Protein AF-A0A819JPI8-F1 (afdb_monomer)

Solvent-accessible surface area (backbone atoms only — not comparable to full-atom values): 10839 Å² total; per-residue (Å²): 127,82,77,84,75,78,86,37,68,52,67,47,61,55,82,55,88,66,79,51,73,68,57,52,52,54,46,40,55,49,30,43,75,72,72,31,38,32,36,34,50,41,38,58,63,41,45,54,35,29,88,39,36,67,51,74,75,50,75,68,55,43,52,53,51,23,51,49,42,54,48,29,51,75,50,61,25,48,48,24,49,38,38,30,50,53,82,79,65,53,78,74,34,68,67,50,53,49,30,50,50,54,42,50,52,55,42,42,75,40,65,50,70,31,37,31,46,36,34,60,95,50,76,84,77,70,55,71,70,32,57,77,75,29,97,40,66,40,52,38,52,28,53,52,50,42,54,48,38,56,72,60,68,61,44,91,42,36,36,36,35,45,65,57,34,32,67,88,58,21,54,88,33,67,94,61,11,62,54,57,52,43,39,72,74,56,41,53,90,74,51,45,74,55,77,100

Foldseek 3Di:
DPPPPDQFADELADEDDGDDLVVLLVRLVVCLVVVGAEYEDHNPPPCCQAVVVLDADDPVRLVSLLVSCVSSVVSNHQYEYEHEDQADDQLPDPSSLVSNLVNVVSVVVSVHQAYEYEPAPYDQDHDPNSVVVAVGSLRSLLVSQQVVCVSSVNGQEYEYEDNQQEQVSQPPGPVPRPSVVSNVVRHDPSYHYHHD

Nearest PDB structures (foldseek):
  5m7t-assembly1_B  TM=1.000E+00  e=6.186E-28  Homo sapiens
  7ou6-assembly1_AAA  TM=9.993E-01  e=5.819E-28  Homo sapiens
  8p0l-assembly1_B  TM=9.995E-01  e=5.819E-28  Homo sapiens
  5m7u-assembly1_B  TM=9.999E-01  e=6.992E-28  Homo sapiens
  5m7t-assembly1_A  TM=9.999E-01  e=1.979E-27  Homo sapiens

Structure (mmCIF, N/CA/C/O backbone):
data_AF-A0A819JPI8-F1
#
_entry.id   AF-A0A819JPI8-F1
#
loop_
_atom_site.group_PDB
_atom_site.id
_atom_site.type_symbol
_atom_site.label_atom_id
_atom_site.label_alt_id
_atom_site.label_comp_id
_atom_site.label_asym_id
_atom_site.label_entity_id
_atom_site.label_seq_id
_atom_site.pdbx_PDB_ins_code
_atom_site.Cartn_x
_atom_site.Cartn_y
_atom_site.Cartn_z
_atom_site.occupancy
_atom_site.B_iso_or_equiv
_atom_site.auth_seq_id
_atom_site.auth_comp_id
_atom_site.auth_asym_id
_atom_site.auth_atom_id
_atom_site.pdbx_PDB_model_num
ATOM 1 N N . MET A 1 1 ? -14.310 -23.203 2.435 1.00 36.75 1 MET A N 1
ATOM 2 C CA . MET A 1 1 ? -14.753 -22.152 1.495 1.00 36.75 1 MET A CA 1
ATOM 3 C C . MET A 1 1 ? -14.389 -20.824 2.137 1.00 36.75 1 MET A C 1
ATOM 5 O O . MET A 1 1 ? -14.935 -20.547 3.197 1.00 36.75 1 MET A O 1
ATOM 9 N N . LYS A 1 2 ? -13.415 -20.068 1.603 1.00 43.09 2 LYS A N 1
ATOM 10 C CA . LYS A 1 2 ? -13.200 -18.677 2.044 1.00 43.09 2 LYS A CA 1
ATOM 11 C C . LYS A 1 2 ? -14.521 -17.953 1.747 1.00 43.09 2 LYS A C 1
ATOM 13 O O . LYS A 1 2 ? -14.972 -17.989 0.603 1.00 43.09 2 LYS A O 1
ATOM 18 N N . HIS A 1 3 ? -15.206 -17.427 2.762 1.00 43.47 3 HIS A N 1
ATOM 19 C CA . HIS A 1 3 ? -16.362 -16.563 2.521 1.00 43.47 3 HIS A CA 1
ATOM 20 C C . HIS A 1 3 ? -15.860 -15.406 1.653 1.00 43.47 3 HIS A C 1
ATOM 22 O O . HIS A 1 3 ? -14.931 -14.706 2.045 1.00 43.47 3 HIS A O 1
ATOM 28 N N . ASN A 1 4 ? -16.400 -15.296 0.440 1.00 54.97 4 ASN A N 1
ATOM 29 C CA . ASN A 1 4 ? -15.980 -14.321 -0.558 1.00 54.97 4 ASN A CA 1
ATOM 30 C C . ASN A 1 4 ? -16.526 -12.948 -0.144 1.00 54.97 4 ASN A C 1
ATOM 32 O O . ASN A 1 4 ? -17.607 -12.536 -0.561 1.00 54.97 4 ASN A O 1
ATOM 36 N N . ASP A 1 5 ? -15.843 -12.317 0.804 1.00 85.88 5 ASP A N 1
ATOM 37 C CA . ASP A 1 5 ? -16.349 -11.172 1.548 1.00 85.88 5 ASP A CA 1
ATOM 38 C C . ASP A 1 5 ? -15.974 -9.880 0.808 1.00 85.88 5 ASP A C 1
ATOM 40 O O . ASP A 1 5 ? -14.980 -9.227 1.130 1.00 85.88 5 ASP A O 1
ATOM 44 N N . PHE A 1 6 ? -16.753 -9.575 -0.240 1.00 95.00 6 PHE A N 1
ATOM 45 C CA . PHE A 1 6 ? -16.549 -8.456 -1.168 1.00 95.00 6 PHE A CA 1
ATOM 46 C C . PHE A 1 6 ? -16.222 -7.150 -0.430 1.00 95.00 6 PHE A C 1
ATOM 48 O O . PHE A 1 6 ? -16.988 -6.698 0.427 1.00 95.00 6 PHE A O 1
ATOM 55 N N . LEU A 1 7 ? -15.086 -6.537 -0.771 1.00 97.50 7 LEU A N 1
ATOM 56 C CA . LEU A 1 7 ? -14.640 -5.282 -0.173 1.00 97.50 7 LEU A CA 1
ATOM 57 C C . LEU A 1 7 ? -15.443 -4.120 -0.766 1.00 97.50 7 LEU A C 1
ATOM 59 O O . LEU A 1 7 ? -15.261 -3.745 -1.922 1.00 97.50 7 LEU A O 1
ATOM 63 N N . CYS A 1 8 ? -16.339 -3.540 0.031 1.00 97.94 8 CYS A N 1
ATOM 64 C CA . CYS A 1 8 ? -17.162 -2.402 -0.367 1.00 97.94 8 CYS A CA 1
ATOM 65 C C . CYS A 1 8 ? -17.039 -1.292 0.673 1.00 97.94 8 CYS A C 1
ATOM 67 O O . CYS A 1 8 ? -17.296 -1.507 1.860 1.00 97.94 8 CYS A O 1
ATOM 69 N N . GLY A 1 9 ? -16.619 -0.102 0.251 1.00 98.19 9 GLY A N 1
ATOM 70 C CA . GLY A 1 9 ? -16.271 0.940 1.202 1.00 98.19 9 GLY A CA 1
ATOM 71 C C . GLY A 1 9 ? -15.639 2.174 0.588 1.00 98.19 9 GLY A C 1
ATOM 72 O O . GLY A 1 9 ? -15.897 2.514 -0.564 1.00 98.19 9 GLY A O 1
ATOM 73 N N . VAL A 1 10 ? -14.826 2.858 1.391 1.00 98.69 10 VAL A N 1
ATOM 74 C CA . VAL A 1 10 ? -14.247 4.162 1.049 1.00 98.69 10 VAL A CA 1
ATOM 75 C C . VAL A 1 10 ? -12.728 4.120 1.154 1.00 98.69 10 VAL A C 1
ATOM 77 O O . VAL A 1 10 ? -12.180 3.608 2.127 1.00 98.69 10 VAL A O 1
ATOM 80 N N . ILE A 1 11 ? -12.052 4.705 0.168 1.00 98.69 11 ILE A N 1
ATOM 81 C CA . ILE A 1 11 ? -10.615 4.980 0.194 1.00 98.69 11 ILE A CA 1
ATOM 82 C C . ILE A 1 11 ? -10.383 6.476 0.442 1.00 98.69 11 ILE A C 1
ATOM 84 O O . ILE A 1 11 ? -10.855 7.318 -0.322 1.00 98.69 11 ILE A O 1
ATOM 88 N N . GLU A 1 12 ? -9.643 6.826 1.497 1.00 98.69 12 GLU A N 1
ATOM 89 C CA . GLU A 1 12 ? -9.117 8.187 1.693 1.00 98.69 12 GLU A CA 1
ATOM 90 C C . GLU A 1 12 ? -7.859 8.344 0.827 1.00 98.69 12 GLU A C 1
ATOM 92 O O . GLU A 1 12 ? -6.758 8.310 1.349 1.00 98.69 12 GLU A O 1
ATOM 97 N N . GLY A 1 13 ? -8.006 8.403 -0.502 1.00 97.44 13 GLY A N 1
ATOM 98 C CA . GLY A 1 13 ? -6.885 8.287 -1.457 1.00 97.44 13 GLY A CA 1
ATOM 99 C C . GLY A 1 13 ? -6.501 9.563 -2.211 1.00 97.44 13 GLY A C 1
ATOM 100 O O . GLY A 1 13 ? -5.733 9.486 -3.174 1.00 97.44 13 GLY A O 1
ATOM 101 N N . TYR A 1 14 ? -7.073 10.709 -1.834 1.00 96.00 14 TYR A N 1
ATOM 102 C CA . TYR A 1 14 ? -6.947 11.982 -2.549 1.00 96.00 14 TYR A CA 1
ATOM 103 C C . TYR A 1 14 ? -5.735 12.817 -2.093 1.00 96.00 14 TYR A C 1
ATOM 105 O O . TYR A 1 14 ? -5.173 12.596 -1.020 1.00 96.00 14 TYR A O 1
ATOM 113 N N . TYR A 1 15 ? -5.363 13.801 -2.919 1.00 95.50 15 TYR A N 1
ATOM 114 C CA . TYR A 1 15 ? -4.399 14.858 -2.591 1.00 95.50 15 TYR A CA 1
ATOM 115 C C . TYR A 1 15 ? -5.062 16.005 -1.826 1.00 95.50 15 TYR A C 1
ATOM 117 O O . TYR A 1 15 ? -6.206 16.370 -2.114 1.00 95.50 15 TYR A O 1
ATOM 125 N N . GLY A 1 16 ? -4.331 16.607 -0.890 1.00 95.62 16 GLY A N 1
ATOM 126 C CA . GLY A 1 16 ? -4.822 17.672 -0.021 1.00 95.62 16 GLY A CA 1
ATOM 127 C C . GLY A 1 16 ? -5.039 17.220 1.422 1.00 95.62 16 GLY A C 1
ATOM 128 O O . GLY A 1 16 ? -4.722 16.098 1.814 1.00 95.62 16 GLY A O 1
ATOM 129 N N . ARG A 1 17 ? -5.610 18.123 2.232 1.00 96.62 17 ARG A N 1
ATOM 130 C CA . ARG A 1 17 ? -5.735 17.944 3.685 1.00 96.62 17 ARG A CA 1
ATOM 131 C C . ARG A 1 17 ? -6.437 16.613 4.036 1.00 96.62 17 ARG A C 1
ATOM 133 O O . ARG A 1 17 ? -7.626 16.477 3.728 1.00 96.62 17 ARG A O 1
ATOM 140 N N . PRO A 1 18 ? -5.757 15.691 4.746 1.00 97.31 18 PRO A N 1
ATOM 141 C CA . PRO A 1 18 ? -6.365 14.451 5.217 1.00 97.31 18 PRO A CA 1
ATOM 142 C C . PRO A 1 18 ? -7.558 14.713 6.139 1.00 97.31 18 PRO A C 1
ATOM 144 O O . PRO A 1 18 ? -7.648 15.760 6.798 1.00 97.31 18 PRO A O 1
ATOM 147 N N . TRP A 1 19 ? -8.475 13.754 6.214 1.00 98.31 19 TRP A N 1
ATOM 148 C CA . TRP A 1 19 ? -9.557 13.795 7.187 1.00 98.31 19 TRP A CA 1
ATOM 149 C C . TRP A 1 19 ? -9.002 13.788 8.611 1.00 98.31 19 TRP A C 1
ATOM 151 O O . TRP A 1 19 ? -8.051 13.087 8.948 1.00 98.31 19 TRP A O 1
ATOM 161 N N . SER A 1 20 ? -9.638 14.565 9.481 1.00 97.81 20 SER A N 1
ATOM 162 C CA . SER A 1 20 ? -9.382 14.489 10.918 1.00 97.81 20 SER A CA 1
ATOM 163 C C . SER A 1 20 ? -9.871 13.159 11.495 1.00 97.81 20 SER A C 1
ATOM 165 O O . SER A 1 20 ? -10.787 12.528 10.961 1.00 97.81 20 SER A O 1
ATOM 167 N N . PHE A 1 21 ? -9.330 12.783 12.654 1.00 97.50 21 PHE A N 1
ATOM 168 C CA . PHE A 1 21 ? -9.772 11.617 13.420 1.00 97.50 21 PHE A CA 1
ATOM 169 C C . PHE A 1 21 ? -11.303 11.533 13.576 1.00 97.50 21 PHE A C 1
ATOM 171 O O . PHE A 1 21 ? -11.910 10.499 13.300 1.00 97.50 21 PHE A O 1
ATOM 178 N N . ASN A 1 22 ? -11.952 12.644 13.948 1.00 98.19 22 ASN A N 1
ATOM 179 C CA . ASN A 1 22 ? -13.405 12.681 14.137 1.00 98.19 22 ASN A CA 1
ATOM 180 C C . ASN A 1 22 ? -14.178 12.483 12.827 1.00 98.19 22 ASN A C 1
ATOM 182 O O . ASN A 1 22 ? -15.195 11.797 12.827 1.00 98.19 22 ASN A O 1
ATOM 186 N N . GLN A 1 23 ? -13.689 13.026 11.706 1.00 98.62 23 GLN A N 1
ATOM 187 C CA . GLN A 1 23 ? -14.312 12.804 10.396 1.00 98.62 23 GLN A CA 1
ATOM 188 C C . GLN A 1 23 ? -14.230 11.332 9.981 1.00 98.62 23 GLN A C 1
ATOM 190 O O . GLN A 1 23 ? -15.222 10.785 9.506 1.00 98.62 23 GLN A O 1
ATOM 195 N N . ARG A 1 24 ? -13.092 10.669 10.225 1.00 98.69 24 ARG A N 1
ATOM 196 C CA . ARG A 1 24 ? -12.925 9.230 9.959 1.00 98.69 24 ARG A CA 1
ATOM 197 C C . ARG A 1 24 ? -13.847 8.382 10.836 1.00 98.69 24 ARG A C 1
ATOM 199 O O . ARG A 1 24 ? -14.483 7.458 10.343 1.00 98.69 24 ARG A O 1
ATOM 206 N N . LYS A 1 25 ? -14.012 8.740 12.113 1.00 98.31 25 LYS A N 1
ATOM 207 C CA . LYS A 1 25 ? -14.992 8.084 12.993 1.00 98.31 25 LYS A CA 1
ATOM 208 C C . LYS A 1 25 ? -16.424 8.229 12.463 1.00 98.31 25 LYS A C 1
ATOM 210 O O . LYS A 1 25 ? -17.136 7.234 12.370 1.00 98.31 25 LYS A O 1
ATOM 215 N N . THR A 1 26 ? -16.837 9.440 12.088 1.00 98.50 26 THR A N 1
ATOM 216 C CA . THR A 1 26 ? -18.161 9.679 11.491 1.00 98.50 26 THR A CA 1
ATOM 217 C C . THR A 1 26 ? -18.338 8.909 10.179 1.00 98.50 26 THR A C 1
ATOM 219 O O . THR A 1 26 ? -19.416 8.383 9.911 1.00 98.50 26 THR A O 1
ATOM 222 N N . LEU A 1 27 ? -17.283 8.777 9.372 1.00 98.62 27 LEU A N 1
ATOM 223 C CA . LEU A 1 27 ? -17.306 7.936 8.177 1.00 98.62 27 LEU A CA 1
ATOM 224 C C . LEU A 1 27 ? -17.592 6.468 8.524 1.00 98.62 27 LEU A C 1
ATOM 226 O O . LEU A 1 27 ? -18.421 5.856 7.860 1.00 98.62 27 LEU A O 1
ATOM 230 N N . PHE A 1 28 ? -16.974 5.909 9.566 1.00 98.62 28 PHE A N 1
ATOM 231 C CA . PHE A 1 28 ? -17.231 4.521 9.975 1.00 98.62 28 PHE A CA 1
ATOM 232 C C . PHE A 1 28 ? -18.681 4.296 10.419 1.00 98.62 28 PHE A C 1
ATOM 234 O O . PHE A 1 28 ? -19.268 3.266 10.088 1.00 98.62 28 PHE A O 1
ATOM 241 N N . GLU A 1 29 ? -19.289 5.276 11.092 1.00 97.81 29 GLU A N 1
ATOM 242 C CA . GLU A 1 29 ? -20.720 5.257 11.425 1.00 97.81 29 GLU A CA 1
ATOM 243 C C . GLU A 1 29 ? -21.594 5.208 10.161 1.00 97.81 29 GLU A C 1
ATOM 245 O O . GLU A 1 29 ? -22.547 4.427 10.093 1.00 97.81 29 GLU A O 1
ATOM 250 N N . TYR A 1 30 ? -21.256 5.998 9.136 1.00 98.31 30 TYR A N 1
ATOM 251 C CA . TYR A 1 30 ? -21.956 5.960 7.852 1.00 98.31 30 TYR A CA 1
ATOM 252 C C . TYR A 1 30 ? -21.733 4.651 7.098 1.00 98.31 30 TYR A C 1
ATOM 254 O O . TYR A 1 30 ? -22.699 4.098 6.577 1.00 98.31 30 TYR A O 1
ATOM 262 N N . CYS A 1 31 ? -20.504 4.131 7.067 1.00 98.06 31 CYS A N 1
ATOM 263 C CA . CYS A 1 31 ? -20.207 2.846 6.444 1.00 98.06 31 CYS A CA 1
ATOM 264 C C . CYS A 1 31 ? -21.076 1.739 7.044 1.00 98.06 31 CYS A C 1
ATOM 266 O O . CYS A 1 31 ? -21.776 1.060 6.297 1.00 98.06 31 CYS A O 1
ATOM 268 N N . LEU A 1 32 ? -21.139 1.643 8.378 1.00 95.62 32 LEU A N 1
ATOM 269 C CA . LEU A 1 32 ? -22.016 0.690 9.059 1.00 95.62 32 LEU A CA 1
ATOM 270 C C . LEU A 1 32 ? -23.488 0.893 8.667 1.00 95.62 32 LEU A C 1
ATOM 272 O O . LEU A 1 32 ? -24.173 -0.064 8.312 1.00 95.62 32 LEU A O 1
ATOM 276 N N . ARG A 1 33 ? -23.978 2.139 8.692 1.00 97.56 33 ARG A N 1
ATOM 277 C CA . ARG A 1 33 ? -25.372 2.466 8.342 1.00 97.56 33 ARG A CA 1
ATOM 278 C C . ARG A 1 33 ? -25.735 2.068 6.909 1.00 97.56 33 ARG A C 1
ATOM 280 O O . ARG A 1 33 ? -26.887 1.719 6.659 1.00 97.56 33 ARG A O 1
ATOM 287 N N . PHE A 1 34 ? -24.786 2.144 5.981 1.00 97.56 34 PHE A N 1
ATOM 288 C CA . PHE A 1 34 ? -24.983 1.797 4.573 1.00 97.56 34 PHE A CA 1
ATOM 289 C C . PHE A 1 34 ? -24.610 0.348 4.234 1.00 97.56 34 PHE A C 1
ATOM 291 O O . PHE A 1 34 ? -24.735 -0.046 3.078 1.00 97.56 34 PHE A O 1
ATOM 298 N N . GLY A 1 35 ? -24.177 -0.454 5.213 1.00 96.94 35 GLY A N 1
ATOM 299 C CA . GLY A 1 35 ? -23.749 -1.837 4.986 1.00 96.94 35 GLY A CA 1
ATOM 300 C C . GLY A 1 35 ? -22.403 -1.965 4.262 1.00 96.94 35 GLY A C 1
ATOM 301 O O . GLY A 1 35 ? -22.118 -3.011 3.686 1.00 96.94 35 GLY A O 1
ATOM 302 N N . LEU A 1 36 ? -21.581 -0.912 4.273 1.00 98.06 36 LEU A N 1
ATOM 303 C CA . LEU A 1 36 ? -20.198 -0.942 3.798 1.00 98.06 36 LEU A CA 1
ATOM 304 C C . LEU A 1 36 ? -19.295 -1.561 4.870 1.00 98.06 36 LEU A C 1
ATOM 306 O O . LEU A 1 36 ? -19.528 -1.392 6.065 1.00 98.06 36 LEU A O 1
ATOM 310 N N . ASN A 1 37 ? -18.235 -2.241 4.443 1.00 97.75 37 ASN A N 1
ATOM 311 C CA . ASN A 1 37 ? -17.387 -3.058 5.314 1.00 97.75 37 ASN A CA 1
ATOM 312 C C . ASN A 1 37 ? -15.896 -2.701 5.253 1.00 97.75 37 ASN A C 1
ATOM 314 O O . ASN A 1 37 ? -15.105 -3.333 5.945 1.00 97.75 37 ASN A O 1
ATOM 318 N N . THR A 1 38 ? -15.491 -1.728 4.432 1.00 98.56 38 THR A N 1
ATOM 319 C CA . THR A 1 38 ? -14.071 -1.456 4.163 1.00 98.56 38 THR A CA 1
ATOM 320 C C . THR A 1 38 ? -13.730 0.026 4.283 1.00 98.56 38 THR A C 1
ATOM 322 O O . THR A 1 38 ? -14.491 0.905 3.873 1.00 98.56 38 THR A O 1
ATOM 325 N N . TYR A 1 39 ? -12.549 0.306 4.824 1.00 98.81 39 TYR A N 1
ATOM 326 C CA . TYR A 1 39 ? -11.922 1.618 4.777 1.00 98.81 39 TYR A CA 1
ATOM 327 C C . TYR A 1 39 ? -10.444 1.474 4.426 1.00 98.81 39 TYR A C 1
ATOM 329 O O . TYR A 1 39 ? -9.721 0.759 5.116 1.00 98.81 39 TYR A O 1
ATOM 337 N N . VAL A 1 40 ? -9.992 2.171 3.384 1.00 98.88 40 VAL A N 1
ATOM 338 C CA . VAL A 1 40 ? -8.583 2.186 2.971 1.00 98.88 40 VAL A CA 1
ATOM 339 C C . VAL A 1 40 ? -7.947 3.510 3.386 1.00 98.88 40 VAL A C 1
ATOM 341 O O . VAL A 1 40 ? -8.317 4.575 2.885 1.00 98.88 40 VAL A O 1
ATOM 344 N N . TYR A 1 41 ? -6.975 3.439 4.295 1.00 98.81 41 TYR A N 1
ATOM 345 C CA . TYR A 1 41 ? -6.152 4.570 4.717 1.00 98.81 41 TYR A CA 1
ATOM 346 C C . TYR A 1 41 ? -5.034 4.795 3.692 1.00 98.81 41 TYR A C 1
ATOM 348 O O . TYR A 1 41 ? -4.033 4.080 3.717 1.00 98.81 41 TYR A O 1
ATOM 356 N N . ALA A 1 42 ? -5.204 5.765 2.787 1.00 98.50 42 ALA A N 1
ATOM 357 C CA . ALA A 1 42 ? -4.206 6.129 1.773 1.00 98.50 42 ALA A CA 1
ATOM 358 C C . ALA A 1 42 ? -4.037 7.655 1.531 1.00 98.50 42 ALA A C 1
ATOM 360 O O . ALA A 1 42 ? -3.870 8.064 0.374 1.00 98.50 42 ALA A O 1
ATOM 361 N N . PRO A 1 43 ? -4.129 8.529 2.561 1.00 97.69 43 PRO A N 1
ATOM 362 C CA . PRO A 1 43 ? -4.111 9.971 2.336 1.00 97.69 43 PRO A CA 1
ATOM 363 C C . PRO A 1 43 ? -2.757 10.409 1.772 1.00 97.69 43 PRO A C 1
ATOM 365 O O . PRO A 1 43 ? -1.725 10.230 2.419 1.00 97.69 43 PRO A O 1
ATOM 368 N N . LYS A 1 44 ? -2.749 11.008 0.573 1.00 93.00 44 LYS A N 1
ATOM 369 C CA . LYS A 1 44 ? -1.507 11.335 -0.155 1.00 93.00 44 LYS A CA 1
ATOM 370 C C . LYS A 1 44 ? -0.618 12.342 0.583 1.00 93.00 44 LYS A C 1
ATOM 372 O O . LYS A 1 44 ? 0.603 12.281 0.444 1.00 93.00 44 LYS A O 1
ATOM 377 N N . ASP A 1 45 ? -1.226 13.214 1.387 1.00 92.94 45 ASP A N 1
ATOM 378 C CA . ASP A 1 45 ? -0.541 14.256 2.159 1.00 92.94 45 ASP A CA 1
ATOM 379 C C . ASP A 1 45 ? -0.129 13.793 3.576 1.00 92.94 45 ASP A C 1
ATOM 381 O O . ASP A 1 45 ? 0.504 14.557 4.309 1.00 92.94 45 ASP A O 1
ATOM 385 N N . ASP A 1 46 ? -0.427 12.549 3.986 1.00 96.12 46 ASP A N 1
ATOM 386 C CA . ASP A 1 46 ? 0.262 11.940 5.133 1.00 96.12 46 ASP A CA 1
ATOM 387 C C . ASP A 1 46 ? 1.680 11.547 4.698 1.00 96.12 46 ASP A C 1
ATOM 389 O O . ASP A 1 46 ? 1.902 10.568 3.979 1.00 96.12 46 ASP A O 1
ATOM 393 N N . ALA A 1 47 ? 2.669 12.312 5.161 1.00 97.00 47 ALA A N 1
ATOM 394 C CA . ALA A 1 47 ? 4.062 12.084 4.804 1.00 97.00 47 ALA A CA 1
ATOM 395 C C . ALA A 1 47 ? 4.522 10.654 5.131 1.00 97.00 47 ALA A C 1
ATOM 397 O O . ALA A 1 47 ? 5.220 10.044 4.325 1.00 97.00 47 ALA A O 1
ATOM 398 N N . LYS A 1 48 ? 4.110 10.072 6.264 1.00 98.25 48 LYS A N 1
ATOM 399 C CA . LYS A 1 48 ? 4.548 8.727 6.675 1.00 98.25 48 LYS A CA 1
ATOM 400 C C . LYS A 1 48 ? 3.847 7.614 5.904 1.00 98.25 48 LYS A C 1
ATOM 402 O O . LYS A 1 48 ? 4.323 6.483 5.946 1.00 98.25 48 LYS A O 1
ATOM 407 N N . HIS A 1 49 ? 2.771 7.913 5.185 1.00 97.50 49 HIS A N 1
ATOM 408 C CA . HIS A 1 49 ? 2.162 6.993 4.227 1.00 97.50 49 HIS A CA 1
ATOM 409 C C . HIS A 1 49 ? 2.938 6.951 2.893 1.00 97.50 49 HIS A C 1
ATOM 411 O O . HIS A 1 49 ? 3.004 5.893 2.264 1.00 97.50 49 HIS A O 1
ATOM 417 N N . ARG A 1 50 ? 3.538 8.077 2.465 1.00 97.88 50 ARG A N 1
ATOM 418 C CA . ARG A 1 50 ? 4.122 8.239 1.118 1.00 97.88 50 ARG A CA 1
ATOM 419 C C . ARG A 1 50 ? 5.553 8.794 1.104 1.00 97.88 50 ARG A C 1
ATOM 421 O O . ARG A 1 50 ? 6.497 8.033 0.945 1.00 97.88 50 ARG A O 1
ATOM 428 N N . SER A 1 51 ? 5.754 10.104 1.259 1.00 97.00 51 SER A N 1
ATOM 429 C CA . SER A 1 51 ? 7.067 10.755 1.035 1.00 97.00 51 SER A CA 1
ATOM 430 C C . SER A 1 51 ? 8.146 10.430 2.076 1.00 97.00 51 SER A C 1
ATOM 432 O O . SER A 1 51 ? 9.335 10.549 1.803 1.00 97.00 51 SER A O 1
ATOM 434 N N . ARG A 1 52 ? 7.738 10.022 3.275 1.00 98.25 52 ARG A N 1
ATOM 435 C CA . ARG A 1 52 ? 8.576 9.620 4.412 1.00 98.25 52 ARG A CA 1
ATOM 436 C C . ARG A 1 52 ? 8.179 8.224 4.891 1.00 98.25 52 ARG A C 1
ATOM 438 O O . ARG A 1 52 ? 8.125 7.962 6.089 1.00 98.25 52 ARG A O 1
ATOM 445 N N . TRP A 1 53 ? 7.863 7.322 3.961 1.00 98.56 53 TRP A N 1
ATOM 446 C CA . TRP A 1 53 ? 7.322 5.990 4.263 1.00 98.56 53 TRP A CA 1
ATOM 447 C C . TRP A 1 53 ? 8.203 5.160 5.214 1.00 98.56 53 TRP A C 1
ATOM 449 O O . TRP A 1 53 ? 7.672 4.383 6.012 1.00 98.56 53 TRP A O 1
ATOM 459 N N . ARG A 1 54 ? 9.528 5.381 5.184 1.00 98.50 54 ARG A N 1
ATOM 460 C CA . ARG A 1 54 ? 10.522 4.744 6.071 1.00 98.50 54 ARG A CA 1
ATOM 461 C C . ARG A 1 54 ? 10.408 5.171 7.538 1.00 98.50 54 ARG A C 1
ATOM 463 O O . ARG A 1 54 ? 10.888 4.449 8.411 1.00 98.50 54 ARG A O 1
ATOM 470 N N . ASP A 1 55 ? 9.806 6.325 7.817 1.00 98.56 55 ASP A N 1
ATOM 471 C CA . ASP A 1 55 ? 9.693 6.849 9.173 1.00 98.56 55 ASP A CA 1
ATOM 472 C C . ASP A 1 55 ? 8.553 6.170 9.930 1.00 98.56 55 ASP A C 1
ATOM 474 O O . ASP A 1 55 ? 7.422 6.065 9.446 1.00 98.56 55 ASP A O 1
ATOM 478 N N . LEU A 1 56 ? 8.843 5.754 11.160 1.00 98.56 56 LEU A N 1
ATOM 479 C CA . LEU A 1 56 ? 7.844 5.211 12.074 1.00 98.56 56 LEU A CA 1
ATOM 480 C C . LEU A 1 56 ? 6.965 6.327 12.652 1.00 98.56 56 LEU A C 1
ATOM 482 O O . LEU A 1 56 ? 7.385 7.483 12.780 1.00 98.56 56 LEU A O 1
ATOM 486 N N . TYR A 1 57 ? 5.737 5.977 13.020 1.00 98.31 57 TYR A N 1
ATOM 487 C CA . TYR A 1 57 ? 4.831 6.865 13.740 1.00 98.31 57 TYR A CA 1
ATOM 488 C C . TYR A 1 57 ? 5.384 7.182 15.141 1.00 98.31 57 TYR A C 1
ATOM 490 O O . TYR A 1 57 ? 5.966 6.308 15.788 1.00 98.31 57 TYR A O 1
ATOM 498 N N . SER A 1 58 ? 5.245 8.433 15.593 1.00 97.75 58 SER A N 1
ATOM 499 C CA . SER A 1 58 ? 5.585 8.855 16.960 1.00 97.75 58 SER A CA 1
ATOM 500 C C . SER A 1 58 ? 4.615 8.235 17.963 1.00 97.75 58 SER A C 1
ATOM 502 O O . SER A 1 58 ? 3.601 7.658 17.574 1.00 97.75 58 SER A O 1
ATOM 504 N N . SER A 1 59 ? 4.885 8.358 19.261 1.00 96.44 59 SER A N 1
ATOM 505 C CA . SER A 1 59 ? 3.989 7.846 20.306 1.00 96.44 59 SER A CA 1
ATOM 506 C C . SER A 1 59 ? 2.576 8.437 20.211 1.00 96.44 59 SER A C 1
ATOM 508 O O . SER A 1 59 ? 1.587 7.722 20.374 1.00 96.44 59 SER A O 1
ATOM 510 N N . GLU A 1 60 ? 2.474 9.729 19.905 1.00 95.50 60 GLU A N 1
ATOM 511 C CA . GLU A 1 60 ? 1.208 10.451 19.768 1.00 95.50 60 GLU A CA 1
ATOM 512 C C . GLU A 1 60 ? 0.427 9.961 18.544 1.00 95.50 60 GLU A C 1
ATOM 514 O O . GLU A 1 60 ? -0.738 9.581 18.666 1.00 95.50 60 GLU A O 1
ATOM 519 N N . GLU A 1 61 ? 1.083 9.887 17.382 1.00 96.88 61 GLU A N 1
ATOM 520 C CA . GLU A 1 61 ? 0.483 9.374 16.141 1.00 96.88 61 GLU A CA 1
ATOM 521 C C . GLU A 1 61 ? 0.082 7.896 16.276 1.00 96.88 61 GLU A C 1
ATOM 523 O O . GLU A 1 61 ? -0.984 7.491 15.816 1.00 96.88 61 GLU A O 1
ATOM 528 N N . SER A 1 62 ? 0.912 7.097 16.954 1.00 96.81 62 SER A N 1
ATOM 529 C CA . SER A 1 62 ? 0.655 5.679 17.233 1.00 96.81 62 SER A CA 1
ATOM 530 C C . SER A 1 62 ? -0.609 5.496 18.071 1.00 96.81 62 SER A C 1
ATOM 532 O O . SER A 1 62 ? -1.420 4.615 17.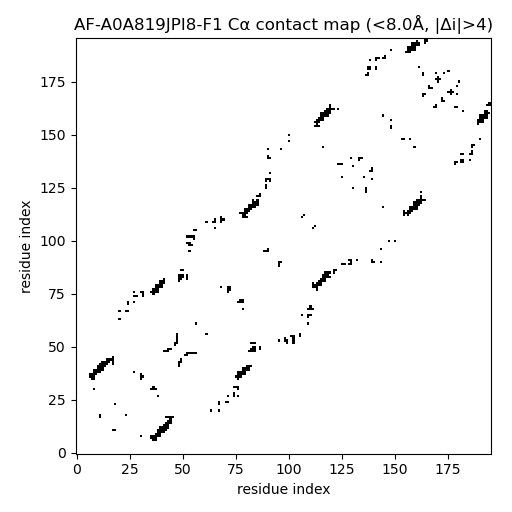788 1.00 96.81 62 SER A O 1
ATOM 534 N N . SER A 1 63 ? -0.805 6.344 19.086 1.00 97.31 63 SER A N 1
ATOM 535 C CA . SER A 1 63 ? -2.011 6.326 19.920 1.00 97.31 63 SER A CA 1
ATOM 536 C C . SER A 1 63 ? -3.260 6.666 19.108 1.00 97.31 63 SER A C 1
ATOM 538 O O . SER A 1 63 ? -4.268 5.964 19.214 1.00 97.31 63 SER A O 1
ATOM 540 N N . GLU A 1 64 ? -3.198 7.699 18.263 1.00 96.94 64 GLU A N 1
ATOM 541 C CA . GLU A 1 64 ? -4.326 8.092 17.413 1.00 96.94 64 GLU A CA 1
ATOM 542 C C . GLU A 1 64 ? -4.686 6.994 16.398 1.00 96.94 64 GLU A C 1
ATOM 544 O O . GLU A 1 64 ? -5.852 6.599 16.305 1.00 96.94 64 GLU A O 1
ATOM 549 N N . LEU A 1 65 ? -3.699 6.446 15.679 1.00 97.88 65 LEU A N 1
ATOM 550 C CA . LEU A 1 65 ? -3.922 5.384 14.691 1.00 97.88 65 LEU A CA 1
ATOM 551 C C . LEU A 1 65 ? -4.427 4.094 15.332 1.00 97.88 65 LEU A C 1
ATOM 553 O O . LEU A 1 65 ? -5.379 3.501 14.827 1.00 97.88 65 LEU A O 1
ATOM 557 N N . SER A 1 66 ? -3.853 3.688 16.467 1.00 98.50 66 SER A N 1
ATOM 558 C CA . SER A 1 66 ? -4.341 2.535 17.226 1.00 98.50 66 SER A CA 1
ATOM 559 C C . SER A 1 66 ? -5.801 2.722 17.622 1.00 98.50 66 SER A C 1
ATOM 561 O O . SER A 1 66 ? -6.637 1.870 17.318 1.00 98.50 66 SER A O 1
ATOM 563 N N . GLN A 1 67 ? -6.170 3.870 18.197 1.00 98.44 67 GLN A N 1
ATOM 564 C CA . GLN A 1 67 ? -7.569 4.150 18.527 1.00 98.44 67 GLN A CA 1
ATOM 565 C C . GLN A 1 67 ? -8.477 4.100 17.294 1.00 98.44 67 GLN A C 1
ATOM 567 O O . GLN A 1 67 ? -9.571 3.537 17.368 1.00 98.44 67 GLN A O 1
ATOM 572 N N . LEU A 1 68 ? -8.033 4.647 16.162 1.00 98.50 68 LEU A N 1
ATOM 573 C CA . LEU A 1 68 ? -8.804 4.654 14.924 1.00 98.50 68 LEU A CA 1
ATOM 574 C C . LEU A 1 68 ? -9.053 3.234 14.390 1.00 98.50 68 LEU A C 1
ATOM 576 O O . LEU A 1 68 ? -10.192 2.910 14.050 1.00 98.50 68 LEU A O 1
ATOM 580 N N . ILE A 1 69 ? -8.028 2.379 14.380 1.00 98.69 69 ILE A N 1
ATOM 581 C CA . ILE A 1 69 ? -8.124 0.966 13.976 1.00 98.69 69 ILE A CA 1
ATOM 582 C C . ILE A 1 69 ? -9.110 0.215 14.883 1.00 98.69 69 ILE A C 1
ATOM 584 O O . ILE A 1 69 ? -10.012 -0.474 14.402 1.00 98.69 69 ILE A O 1
ATOM 588 N N . HIS A 1 70 ? -9.019 0.407 16.202 1.00 98.44 70 HIS A N 1
ATOM 589 C CA . HIS A 1 70 ? -9.938 -0.217 17.159 1.00 98.44 70 HIS A CA 1
ATOM 590 C C . HIS A 1 70 ? -11.380 0.290 17.010 1.00 98.44 70 HIS A C 1
ATOM 592 O O . HIS A 1 70 ? -12.334 -0.462 17.222 1.00 98.44 70 HIS A O 1
ATOM 598 N N . ILE A 1 71 ? -11.576 1.564 16.659 1.00 98.38 71 ILE A N 1
ATOM 599 C CA . ILE A 1 71 ? -12.899 2.097 16.319 1.00 98.38 71 ILE A CA 1
ATOM 600 C C . ILE A 1 71 ? -13.416 1.406 15.055 1.00 98.38 71 ILE A C 1
ATOM 602 O O . ILE A 1 71 ? -14.513 0.858 15.110 1.00 98.38 71 ILE A O 1
ATOM 606 N N . ALA A 1 72 ? -12.645 1.363 13.965 1.00 98.44 72 ALA A N 1
ATOM 607 C CA . ALA A 1 72 ? -13.050 0.702 12.721 1.00 98.44 72 ALA A CA 1
ATOM 608 C C . ALA A 1 72 ? -13.511 -0.745 12.972 1.00 98.44 72 ALA A C 1
ATOM 610 O O . ALA A 1 72 ? -14.619 -1.114 12.580 1.00 98.44 72 ALA A O 1
ATOM 611 N N . LYS A 1 73 ? -12.740 -1.514 13.755 1.00 97.62 73 LYS A N 1
ATOM 612 C CA . LYS A 1 73 ? -13.086 -2.890 14.148 1.00 97.62 73 LYS A CA 1
ATOM 613 C C . LYS A 1 73 ? -14.420 -2.980 14.899 1.00 97.62 73 LYS A C 1
ATOM 615 O O . LYS A 1 73 ? -15.219 -3.867 14.612 1.00 97.62 73 LYS A O 1
ATOM 620 N N . ARG A 1 74 ? -14.713 -2.045 15.813 1.00 97.50 74 ARG A N 1
ATOM 621 C CA . ARG A 1 74 ? -16.006 -1.986 16.534 1.00 97.50 74 ARG A CA 1
ATOM 622 C C . ARG A 1 74 ? -17.200 -1.692 15.626 1.00 97.50 74 ARG A C 1
ATOM 624 O O . ARG A 1 74 ? -18.299 -2.139 15.934 1.00 97.50 74 ARG A O 1
ATOM 631 N N . TYR A 1 75 ? -16.991 -0.968 14.529 1.00 97.19 75 TYR A N 1
ATOM 632 C CA . TYR A 1 75 ? -18.014 -0.724 13.506 1.00 97.19 75 TYR A CA 1
ATOM 633 C C . TYR A 1 75 ? -18.075 -1.833 12.440 1.00 97.19 75 TYR A C 1
ATOM 635 O O . TYR A 1 75 ? -18.819 -1.697 11.475 1.00 97.19 75 TYR A O 1
ATOM 643 N N . GLY A 1 76 ? -17.315 -2.926 12.592 1.00 96.38 76 GLY A N 1
ATOM 644 C CA . GLY A 1 76 ? -17.260 -4.007 11.602 1.00 96.38 76 GLY A CA 1
ATOM 645 C C . GLY A 1 76 ? -16.546 -3.617 10.304 1.00 96.38 76 GLY A C 1
ATOM 646 O O . GLY A 1 76 ? -16.770 -4.244 9.273 1.00 96.38 76 GLY A O 1
ATOM 647 N N . ILE A 1 77 ? -15.704 -2.580 10.339 1.00 98.06 77 ILE A N 1
ATOM 648 C CA . ILE A 1 77 ? -14.969 -2.075 9.179 1.00 98.06 77 ILE A CA 1
ATOM 649 C C . ILE A 1 77 ? -13.571 -2.696 9.135 1.00 98.06 77 ILE A C 1
ATOM 651 O O . ILE A 1 77 ? -12.790 -2.571 10.082 1.00 98.06 77 ILE A O 1
ATOM 655 N N . LYS A 1 78 ? -13.230 -3.312 8.001 1.00 98.25 78 LYS A N 1
ATOM 656 C CA . LYS A 1 78 ? -11.868 -3.717 7.644 1.00 98.25 78 LYS A CA 1
ATOM 657 C C . LYS A 1 78 ? -11.041 -2.461 7.393 1.00 98.25 78 LYS A C 1
ATOM 659 O O . LYS A 1 78 ? -11.209 -1.793 6.372 1.00 98.25 78 LYS A O 1
ATOM 664 N N . PHE A 1 79 ? -10.184 -2.122 8.351 1.00 98.75 79 PHE A N 1
ATOM 665 C CA . PHE A 1 79 ? -9.221 -1.037 8.213 1.00 98.75 79 PHE A CA 1
ATOM 666 C C . PHE A 1 79 ? -8.012 -1.544 7.425 1.00 98.75 79 PHE A C 1
ATOM 668 O O . PHE A 1 79 ? -7.227 -2.333 7.947 1.00 98.75 79 PHE A O 1
ATOM 675 N N . ILE A 1 80 ? -7.886 -1.109 6.175 1.00 98.81 80 ILE A N 1
ATOM 676 C CA . ILE A 1 80 ? -6.777 -1.453 5.288 1.00 98.81 80 ILE A CA 1
ATOM 677 C C . ILE A 1 80 ? -5.761 -0.319 5.341 1.00 98.81 80 ILE A C 1
ATOM 679 O O . ILE A 1 80 ? -6.051 0.794 4.896 1.00 98.81 80 ILE A O 1
ATOM 683 N N . TYR A 1 81 ? -4.573 -0.587 5.877 1.00 98.81 81 TYR A N 1
ATOM 684 C CA . TYR A 1 81 ? -3.486 0.384 5.827 1.00 98.81 81 TYR A CA 1
ATOM 685 C C . TYR A 1 81 ? -2.738 0.263 4.503 1.00 98.81 81 TYR A C 1
ATOM 687 O O . TYR A 1 81 ? -2.149 -0.780 4.212 1.00 98.81 81 TYR A O 1
ATOM 695 N N . ALA A 1 82 ? -2.734 1.335 3.714 1.00 98.81 82 ALA A N 1
ATOM 696 C CA . ALA A 1 82 ? -1.930 1.407 2.509 1.00 98.81 82 ALA A CA 1
ATOM 697 C C . ALA A 1 82 ? -0.560 2.032 2.799 1.00 98.81 82 ALA A C 1
ATOM 699 O O . ALA A 1 82 ? -0.450 2.932 3.629 1.00 98.81 82 ALA A O 1
ATOM 700 N N . LEU A 1 83 ? 0.475 1.618 2.072 1.00 98.69 83 LEU A N 1
ATOM 701 C CA . LEU A 1 83 ? 1.790 2.262 2.056 1.00 98.69 83 LEU A CA 1
ATOM 702 C C . LEU A 1 83 ? 2.198 2.549 0.607 1.00 98.69 83 LEU A C 1
ATOM 704 O O . LEU A 1 83 ? 2.061 1.682 -0.254 1.00 98.69 83 LEU A O 1
ATOM 708 N N . SER A 1 84 ? 2.712 3.751 0.343 1.00 98.56 84 SER A N 1
ATOM 709 C CA . SER A 1 84 ? 3.116 4.208 -0.994 1.00 98.56 84 SER A CA 1
ATOM 710 C C . SER A 1 84 ? 4.636 4.434 -1.072 1.00 98.56 84 SER A C 1
ATOM 712 O O . SER A 1 84 ? 5.078 5.586 -1.052 1.00 98.56 84 SER A O 1
ATOM 714 N N . PRO A 1 85 ? 5.469 3.377 -1.140 1.00 98.06 85 PRO A N 1
ATOM 715 C CA . PRO A 1 85 ? 6.928 3.519 -1.097 1.00 98.06 85 PRO A CA 1
ATOM 716 C C . PRO A 1 85 ? 7.549 3.954 -2.436 1.00 98.06 85 PRO A C 1
ATOM 718 O O . PRO A 1 85 ? 8.728 4.292 -2.494 1.00 98.06 85 PRO A O 1
ATOM 721 N N . GLY A 1 86 ? 6.776 3.939 -3.526 1.00 97.50 86 GLY A N 1
ATOM 722 C CA . GLY A 1 86 ? 7.297 4.006 -4.894 1.00 97.50 86 GLY A CA 1
ATOM 723 C C . GLY A 1 86 ? 8.012 5.299 -5.305 1.00 97.50 86 GLY A C 1
ATOM 724 O O . GLY A 1 86 ? 8.592 5.320 -6.383 1.00 97.50 86 GLY A O 1
ATOM 725 N N . LEU A 1 87 ? 7.972 6.368 -4.499 1.00 96.25 87 LEU A N 1
ATOM 726 C CA . LEU A 1 87 ? 8.633 7.636 -4.839 1.00 96.25 87 LEU A CA 1
ATOM 727 C C . LEU A 1 87 ? 10.162 7.536 -4.834 1.00 96.25 87 LEU A C 1
ATOM 729 O O . LEU A 1 87 ? 10.813 8.196 -5.636 1.00 96.25 87 LEU A O 1
ATOM 733 N N . ASP A 1 88 ? 10.731 6.774 -3.902 1.00 96.44 88 ASP A N 1
ATOM 734 C CA . ASP A 1 88 ? 12.179 6.755 -3.673 1.00 96.44 88 ASP A CA 1
ATOM 735 C C . ASP A 1 88 ? 12.700 5.404 -3.154 1.00 96.44 88 ASP A C 1
ATOM 737 O O . ASP A 1 88 ? 13.806 5.329 -2.613 1.00 96.44 88 ASP A O 1
ATOM 741 N N . ILE A 1 89 ? 11.901 4.340 -3.259 1.00 97.75 89 ILE A N 1
ATOM 742 C CA . ILE A 1 89 ? 12.335 2.993 -2.894 1.00 97.75 89 ILE A CA 1
ATOM 743 C C . ILE A 1 89 ? 13.403 2.477 -3.862 1.00 97.75 89 ILE A C 1
ATOM 745 O O . ILE A 1 89 ? 13.275 2.600 -5.079 1.00 97.75 89 ILE A O 1
ATOM 749 N N . ILE A 1 90 ? 14.433 1.845 -3.304 1.00 97.94 90 ILE A N 1
ATOM 750 C CA . ILE A 1 90 ? 15.360 0.981 -4.033 1.00 97.94 90 ILE A CA 1
ATOM 751 C C . ILE A 1 90 ? 14.920 -0.459 -3.763 1.00 97.94 90 ILE A C 1
ATOM 753 O O . ILE A 1 90 ? 15.124 -0.986 -2.670 1.00 97.94 90 ILE A O 1
ATOM 757 N N . TYR A 1 91 ? 14.284 -1.096 -4.742 1.00 98.25 91 TYR A N 1
ATOM 758 C CA . TYR A 1 91 ? 13.629 -2.403 -4.581 1.00 98.25 91 TYR A CA 1
ATOM 759 C C . TYR A 1 91 ? 14.599 -3.525 -4.171 1.00 98.25 91 TYR A C 1
ATOM 761 O O . TYR A 1 91 ? 14.221 -4.449 -3.457 1.00 98.25 91 TYR A O 1
ATOM 769 N N . SER A 1 92 ? 15.855 -3.430 -4.602 1.00 98.00 92 SER A N 1
ATOM 770 C CA . SER A 1 92 ? 16.949 -4.371 -4.319 1.00 98.00 92 SER A CA 1
ATOM 771 C C . SER A 1 92 ? 17.707 -4.066 -3.022 1.00 98.00 92 SER A C 1
ATOM 773 O O . SER A 1 92 ? 18.659 -4.763 -2.676 1.00 98.00 92 SER A O 1
ATOM 775 N N . SER A 1 93 ? 17.322 -3.017 -2.291 1.00 98.12 93 SER A N 1
ATOM 776 C CA . SER A 1 93 ? 17.963 -2.626 -1.037 1.00 98.12 93 SER A CA 1
ATOM 777 C C . SER A 1 93 ? 17.344 -3.363 0.148 1.00 98.12 93 SER A C 1
ATOM 779 O O . SER A 1 93 ? 16.201 -3.110 0.535 1.00 98.12 93 SER A O 1
ATOM 781 N N . GLU A 1 94 ? 18.137 -4.203 0.817 1.00 97.88 94 GLU A N 1
ATOM 782 C CA . GLU A 1 94 ? 17.728 -4.851 2.074 1.00 97.88 94 GLU A CA 1
ATOM 783 C C . GLU A 1 94 ? 17.341 -3.837 3.159 1.00 97.88 94 GLU A C 1
ATOM 785 O O . GLU A 1 94 ? 16.463 -4.095 3.986 1.00 97.88 94 GLU A O 1
ATOM 790 N N . LYS A 1 95 ? 17.972 -2.656 3.156 1.00 98.44 95 LYS A N 1
ATOM 791 C CA . LYS A 1 95 ? 17.658 -1.580 4.101 1.00 98.44 95 LYS A CA 1
ATOM 792 C C . LYS A 1 95 ? 16.243 -1.052 3.884 1.00 98.44 95 LYS A C 1
ATOM 794 O O . LYS A 1 95 ? 15.523 -0.849 4.859 1.00 98.44 95 LYS A O 1
ATOM 799 N N . ASP A 1 96 ? 15.846 -0.852 2.630 1.00 98.44 96 ASP A N 1
ATOM 800 C CA . ASP A 1 96 ? 14.506 -0.369 2.297 1.00 98.44 96 ASP A CA 1
ATOM 801 C C . ASP A 1 96 ? 13.452 -1.430 2.597 1.00 98.44 96 ASP A C 1
ATOM 803 O O . ASP A 1 96 ? 12.449 -1.122 3.244 1.00 98.44 96 ASP A O 1
ATOM 807 N N . LEU A 1 97 ? 13.726 -2.690 2.250 1.00 98.62 97 LEU A N 1
ATOM 808 C CA . LEU A 1 97 ? 12.875 -3.813 2.635 1.00 98.62 97 LEU A CA 1
ATOM 809 C C . LEU A 1 97 ? 12.694 -3.886 4.160 1.00 98.62 97 LEU A C 1
ATOM 811 O O . LEU A 1 97 ? 11.576 -4.027 4.652 1.00 98.62 97 LEU A O 1
ATOM 815 N N . THR A 1 98 ? 13.776 -3.725 4.925 1.00 98.69 98 THR A N 1
ATOM 816 C CA . THR A 1 98 ? 13.738 -3.720 6.396 1.00 98.69 98 THR A CA 1
ATOM 817 C C . THR A 1 98 ? 12.921 -2.550 6.940 1.00 98.69 98 THR A C 1
ATOM 819 O O . THR A 1 98 ? 12.123 -2.731 7.859 1.00 98.69 98 THR A O 1
ATOM 822 N N . SER A 1 99 ? 13.083 -1.343 6.392 1.00 98.75 99 SER A N 1
ATOM 823 C CA . SER A 1 99 ? 12.272 -0.180 6.773 1.00 98.75 99 SER A CA 1
ATOM 824 C C . SER A 1 99 ? 10.782 -0.415 6.522 1.00 98.75 99 SER A C 1
ATOM 826 O O . SER A 1 99 ? 9.957 -0.052 7.360 1.00 98.75 99 SER A O 1
ATOM 828 N N . LEU A 1 100 ? 10.446 -1.055 5.404 1.00 98.31 100 LEU A N 1
ATOM 829 C CA . LEU A 1 100 ? 9.073 -1.355 5.014 1.00 98.31 100 LEU A CA 1
ATOM 830 C C . LEU A 1 100 ? 8.442 -2.391 5.958 1.00 98.31 100 LEU A C 1
ATOM 832 O O . LEU A 1 100 ? 7.366 -2.150 6.505 1.00 98.31 100 LEU A O 1
ATOM 836 N N . LYS A 1 101 ? 9.166 -3.481 6.246 1.00 98.81 101 LYS A N 1
ATOM 837 C CA . LYS A 1 101 ? 8.781 -4.507 7.233 1.00 98.81 101 LYS A CA 1
ATOM 838 C C . LYS A 1 101 ? 8.549 -3.904 8.620 1.00 98.81 101 LYS A C 1
ATOM 840 O O . LYS A 1 101 ? 7.472 -4.065 9.181 1.00 98.81 101 LYS A O 1
ATOM 845 N N . ARG A 1 102 ? 9.487 -3.088 9.118 1.00 98.69 102 ARG A N 1
ATOM 846 C CA . ARG A 1 102 ? 9.358 -2.401 10.420 1.00 98.69 102 ARG A CA 1
ATOM 847 C C . ARG A 1 102 ? 8.141 -1.481 10.501 1.00 98.69 102 ARG A C 1
ATOM 849 O O . ARG A 1 102 ? 7.555 -1.338 11.574 1.00 98.69 102 ARG A O 1
ATOM 856 N N . LYS A 1 103 ? 7.781 -0.821 9.396 1.00 98.69 103 LYS A N 1
ATOM 857 C CA . LYS A 1 103 ? 6.588 0.030 9.334 1.00 98.69 103 LYS A CA 1
ATOM 858 C C . LYS A 1 103 ? 5.319 -0.805 9.478 1.00 98.69 103 LYS A C 1
ATOM 860 O O . LYS A 1 103 ? 4.457 -0.442 10.278 1.00 98.69 103 LYS A O 1
ATOM 865 N N . PHE A 1 104 ? 5.229 -1.927 8.766 1.00 98.56 104 PHE A N 1
ATOM 866 C CA . PHE A 1 104 ? 4.111 -2.854 8.919 1.00 98.56 104 PHE A CA 1
ATOM 867 C C . PHE A 1 104 ? 4.065 -3.492 10.308 1.00 98.56 104 PHE A C 1
ATOM 869 O O . PHE A 1 104 ? 2.995 -3.502 10.903 1.00 98.56 104 PHE A O 1
ATOM 876 N N . ASP A 1 105 ? 5.200 -3.904 10.882 1.00 98.69 105 ASP A N 1
ATOM 877 C CA . ASP A 1 105 ? 5.253 -4.431 12.254 1.00 98.69 105 ASP A CA 1
ATOM 878 C C . ASP A 1 105 ? 4.655 -3.440 13.255 1.00 98.69 105 ASP A C 1
ATOM 880 O O . ASP A 1 105 ? 3.817 -3.809 14.077 1.00 98.69 105 ASP A O 1
ATOM 884 N N . GLN A 1 106 ? 5.039 -2.160 13.160 1.00 98.62 106 GLN A N 1
ATOM 885 C CA . GLN A 1 106 ? 4.489 -1.114 14.018 1.00 98.62 106 GLN A CA 1
ATOM 886 C C . GLN A 1 106 ? 2.958 -1.045 13.892 1.00 98.62 106 GLN A C 1
ATOM 888 O O . GLN A 1 106 ? 2.260 -1.003 14.903 1.00 98.62 106 GLN A O 1
ATOM 893 N N . LEU A 1 107 ? 2.420 -1.086 12.675 1.00 98.44 107 LEU A N 1
ATOM 894 C CA . LE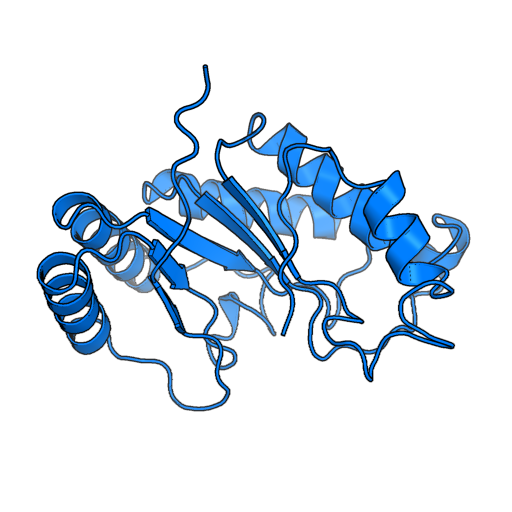U A 1 107 ? 0.974 -1.028 12.438 1.00 98.44 107 LEU A CA 1
ATOM 895 C C . LEU A 1 107 ? 0.245 -2.301 12.880 1.00 98.44 107 LEU A C 1
ATOM 897 O O . LEU A 1 107 ? -0.882 -2.217 13.371 1.00 98.44 107 LEU A O 1
ATOM 901 N N . SER A 1 108 ? 0.893 -3.461 12.791 1.00 98.25 108 SER A N 1
ATOM 902 C CA . SER A 1 108 ? 0.391 -4.715 13.356 1.00 98.25 108 SER A CA 1
ATOM 903 C C . SER A 1 108 ? 0.241 -4.598 14.874 1.00 98.25 108 SER A C 1
ATOM 905 O O . SER A 1 108 ? -0.782 -5.010 15.418 1.00 98.25 108 SER A O 1
ATOM 907 N N . THR A 1 109 ? 1.180 -3.935 15.572 1.00 98.38 109 THR A N 1
ATOM 908 C CA . THR A 1 109 ? 1.031 -3.672 17.022 1.00 98.38 109 THR A CA 1
ATOM 909 C C . THR A 1 109 ? -0.143 -2.748 17.360 1.00 98.38 109 THR A C 1
ATOM 911 O O . THR A 1 109 ? -0.631 -2.763 18.489 1.00 98.38 109 THR A O 1
ATOM 914 N N . PHE A 1 110 ? -0.637 -1.967 16.394 1.00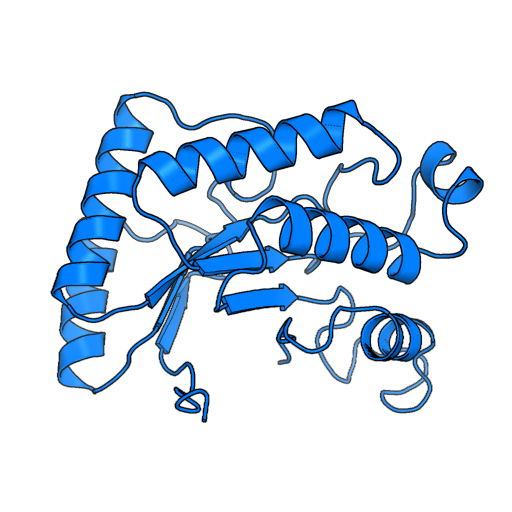 98.12 110 PHE A N 1
ATOM 915 C CA . PHE A 1 110 ? -1.830 -1.127 16.557 1.00 98.12 110 PHE A CA 1
ATOM 916 C C . PHE A 1 110 ? -3.138 -1.900 16.322 1.00 98.12 110 PHE A C 1
ATOM 918 O O . PHE A 1 110 ? -4.216 -1.346 16.536 1.00 98.12 110 PHE A O 1
ATOM 925 N N . GLY A 1 111 ? -3.051 -3.165 15.895 1.00 97.88 111 GLY A N 1
ATOM 926 C CA . GLY A 1 111 ? -4.188 -4.031 15.584 1.00 97.88 111 GLY A CA 1
ATOM 927 C C . GLY A 1 111 ? -4.610 -4.022 14.113 1.00 97.88 111 GLY A C 1
ATOM 928 O O . GLY A 1 111 ? -5.727 -4.444 13.816 1.00 97.88 111 GLY A O 1
ATOM 929 N N . CYS A 1 112 ? -3.775 -3.509 13.201 1.00 98.06 112 CYS A N 1
ATOM 930 C CA . CYS A 1 112 ? -4.046 -3.573 11.765 1.00 98.06 112 CYS A CA 1
ATOM 931 C C . CYS A 1 112 ? -3.842 -5.005 11.245 1.00 98.06 112 CYS A C 1
ATOM 933 O O . CYS A 1 112 ? -2.855 -5.654 11.576 1.00 98.06 112 CYS A O 1
ATOM 935 N N . GLU A 1 113 ? -4.785 -5.486 10.435 1.00 97.56 113 GLU A N 1
ATOM 936 C CA . GLU A 1 113 ? -4.832 -6.875 9.942 1.00 97.56 113 GLU A CA 1
ATOM 937 C C . GLU A 1 113 ? -4.890 -6.946 8.402 1.00 97.56 113 GLU A C 1
ATOM 939 O O . GLU A 1 113 ? -4.759 -8.024 7.824 1.00 97.56 113 GLU A O 1
ATOM 944 N N . TYR A 1 114 ? -5.099 -5.805 7.733 1.00 98.50 114 TYR A N 1
ATOM 945 C CA . TYR A 1 114 ? -5.345 -5.716 6.295 1.00 98.50 114 TYR A CA 1
ATOM 946 C C . TYR A 1 114 ? -4.471 -4.631 5.668 1.00 98.50 114 TYR A C 1
ATOM 948 O O . TYR A 1 114 ? -4.287 -3.555 6.245 1.00 98.50 114 TYR A O 1
ATOM 956 N N . TRP A 1 115 ? -3.956 -4.894 4.470 1.00 98.75 115 TRP A N 1
ATOM 957 C CA . TRP A 1 115 ? -2.818 -4.143 3.942 1.00 98.75 115 TRP A CA 1
ATOM 958 C C . TRP A 1 115 ? -3.004 -3.733 2.488 1.00 98.75 115 TRP A C 1
ATOM 960 O O . TRP A 1 115 ? -3.737 -4.375 1.736 1.00 98.75 115 TRP A O 1
ATOM 970 N N . ALA A 1 116 ? -2.298 -2.685 2.073 1.00 98.88 116 ALA A N 1
ATOM 971 C CA . ALA A 1 116 ? -2.121 -2.359 0.669 1.00 98.88 116 ALA A CA 1
ATOM 972 C C . ALA A 1 116 ? -0.726 -1.785 0.381 1.00 98.88 116 ALA A C 1
ATOM 974 O O . ALA A 1 116 ? -0.164 -1.055 1.199 1.00 98.88 116 ALA A O 1
ATOM 975 N N . ILE A 1 117 ? -0.189 -2.067 -0.804 1.00 98.81 117 ILE A N 1
ATOM 976 C CA . ILE A 1 117 ? 1.024 -1.431 -1.330 1.00 98.81 117 ILE A CA 1
ATOM 977 C C . ILE A 1 117 ? 0.658 -0.713 -2.623 1.00 98.81 117 ILE A C 1
ATOM 979 O O . ILE A 1 117 ? 0.076 -1.310 -3.532 1.00 98.81 117 ILE A O 1
ATOM 983 N N . LEU A 1 118 ? 0.967 0.581 -2.691 1.00 98.81 118 LEU A N 1
ATOM 984 C CA . LEU A 1 118 ? 0.560 1.439 -3.796 1.00 98.81 118 LEU A CA 1
ATOM 985 C C . LEU A 1 118 ? 1.766 1.922 -4.602 1.00 98.81 118 LEU A C 1
ATOM 987 O O . LEU A 1 118 ? 2.716 2.488 -4.056 1.00 98.81 118 LEU A O 1
ATOM 991 N N . PHE A 1 119 ? 1.686 1.732 -5.916 1.00 98.62 119 PHE A N 1
ATOM 992 C CA . PHE A 1 119 ? 2.662 2.216 -6.888 1.00 98.62 119 PHE A CA 1
ATOM 993 C C . PHE A 1 119 ? 2.035 3.198 -7.889 1.00 98.62 119 PHE A C 1
ATOM 995 O O . PHE A 1 119 ? 2.473 3.279 -9.037 1.00 98.62 119 PHE A O 1
ATOM 1002 N N . ASP A 1 120 ? 1.005 3.934 -7.461 1.00 97.81 120 ASP A N 1
ATOM 1003 C CA . ASP A 1 120 ? 0.332 4.982 -8.227 1.00 97.81 120 ASP A CA 1
ATOM 1004 C C . ASP A 1 120 ? 1.106 6.309 -8.200 1.00 97.81 120 ASP A C 1
ATOM 1006 O O . ASP A 1 120 ? 1.713 6.690 -7.195 1.00 97.81 120 ASP A O 1
ATOM 1010 N N . ASP A 1 121 ? 1.032 7.055 -9.304 1.00 94.38 121 ASP A N 1
ATOM 1011 C CA . ASP A 1 121 ? 1.596 8.403 -9.454 1.00 94.38 121 ASP A CA 1
ATOM 1012 C C . ASP A 1 121 ? 3.106 8.481 -9.136 1.00 94.38 121 ASP A C 1
ATOM 1014 O O . ASP A 1 121 ? 3.571 9.357 -8.400 1.00 94.38 121 ASP A O 1
ATOM 1018 N N . ILE A 1 122 ? 3.866 7.528 -9.684 1.00 95.44 122 ILE A N 1
ATOM 1019 C CA . ILE A 1 122 ? 5.331 7.453 -9.607 1.00 95.44 122 ILE A CA 1
ATOM 1020 C C . ILE A 1 122 ? 5.942 7.351 -11.006 1.00 95.44 122 ILE A C 1
ATOM 1022 O O . ILE A 1 122 ? 5.281 6.935 -11.962 1.00 95.44 122 ILE A O 1
ATOM 1026 N N . GLU A 1 123 ? 7.216 7.710 -11.123 1.00 90.50 123 GLU A N 1
ATOM 1027 C CA . GLU A 1 123 ? 7.981 7.469 -12.344 1.00 90.50 123 GLU A CA 1
ATOM 1028 C C . GLU A 1 123 ? 8.316 5.979 -12.481 1.00 90.50 123 GLU A C 1
ATOM 1030 O O . GLU A 1 123 ? 8.533 5.276 -11.497 1.00 90.50 123 GLU A O 1
ATOM 1035 N N . SER A 1 124 ? 8.362 5.481 -13.718 1.00 86.88 124 SER A N 1
ATOM 1036 C CA . SER A 1 124 ? 8.686 4.076 -14.003 1.00 86.88 124 SER A CA 1
ATOM 1037 C C . SER A 1 124 ? 10.189 3.799 -14.123 1.00 86.88 124 SER A C 1
ATOM 1039 O O . SER A 1 124 ? 10.581 2.707 -14.535 1.00 86.88 124 SER A O 1
ATOM 1041 N N . GLU A 1 125 ? 11.030 4.796 -13.846 1.00 88.75 125 GLU A N 1
ATOM 1042 C CA . GLU A 1 125 ? 12.481 4.684 -13.946 1.00 88.75 125 GLU A CA 1
ATOM 1043 C C . GLU A 1 125 ? 13.047 4.044 -12.674 1.00 88.75 125 GLU A C 1
ATOM 1045 O O . GLU A 1 125 ? 12.779 4.488 -11.560 1.00 88.75 125 GLU A O 1
ATOM 1050 N N . MET A 1 126 ? 13.841 2.989 -12.841 1.00 92.25 126 MET A N 1
ATOM 1051 C CA . MET A 1 126 ? 14.500 2.302 -11.731 1.00 92.25 126 MET A CA 1
ATOM 1052 C C . MET A 1 126 ? 15.903 2.853 -11.474 1.00 92.25 126 MET A C 1
ATOM 1054 O O . MET A 1 126 ? 16.594 3.287 -12.400 1.00 92.25 126 MET A O 1
ATOM 1058 N N . SER A 1 127 ? 16.363 2.746 -10.225 1.00 93.25 127 SER A N 1
ATOM 1059 C CA . SER A 1 127 ? 17.770 2.975 -9.885 1.00 93.25 127 SER A CA 1
ATOM 1060 C C . SER A 1 127 ? 18.689 2.025 -10.672 1.00 93.25 127 SER A C 1
ATOM 1062 O O . SER A 1 127 ? 18.266 0.947 -11.094 1.00 93.25 127 SER A O 1
ATOM 1064 N N . GLN A 1 128 ? 19.964 2.388 -10.868 1.00 94.62 128 GLN A N 1
ATOM 1065 C CA . GLN A 1 128 ? 20.913 1.489 -11.547 1.00 94.62 128 GLN A CA 1
ATOM 1066 C C . GLN A 1 128 ? 21.045 0.151 -10.807 1.00 94.62 128 GLN A C 1
ATOM 1068 O O . GLN A 1 128 ? 21.050 -0.899 -11.438 1.00 94.62 128 GLN A O 1
ATOM 1073 N N . GLN A 1 129 ? 21.058 0.194 -9.474 1.00 95.81 129 GLN A N 1
ATOM 1074 C CA . GLN A 1 129 ? 21.090 -1.002 -8.641 1.00 95.81 129 GLN A CA 1
ATOM 1075 C C . GLN A 1 129 ? 19.890 -1.920 -8.916 1.00 95.81 129 GLN A C 1
ATOM 1077 O O . GLN A 1 129 ? 20.060 -3.125 -9.067 1.00 95.81 129 GLN A O 1
ATOM 1082 N N . ASP A 1 130 ? 18.682 -1.370 -9.043 1.00 97.31 130 ASP A N 1
ATOM 1083 C CA . ASP A 1 130 ? 17.497 -2.176 -9.349 1.00 97.31 130 ASP A CA 1
ATOM 1084 C C . ASP A 1 130 ? 17.526 -2.740 -10.768 1.00 97.31 130 ASP A C 1
ATOM 1086 O O . ASP A 1 130 ? 17.100 -3.873 -10.973 1.00 97.31 130 ASP A O 1
ATOM 1090 N N . LYS A 1 131 ? 18.072 -2.003 -11.741 1.00 96.75 131 LYS A N 1
ATOM 1091 C CA . LYS A 1 131 ? 18.248 -2.510 -13.114 1.00 96.75 131 LYS A CA 1
ATOM 1092 C C . LYS A 1 131 ? 19.195 -3.705 -13.180 1.00 96.75 131 LYS A C 1
ATOM 1094 O O . LYS A 1 131 ? 18.997 -4.577 -14.020 1.00 96.75 131 LYS A O 1
ATOM 1099 N N . ASP A 1 132 ? 20.187 -3.758 -12.297 1.00 97.25 132 ASP A N 1
ATOM 1100 C CA . ASP A 1 132 ? 21.131 -4.876 -12.228 1.00 97.25 132 ASP A CA 1
ATOM 1101 C C . ASP A 1 132 ? 20.508 -6.122 -11.561 1.00 97.25 132 ASP A C 1
ATOM 1103 O O . ASP A 1 132 ? 20.985 -7.236 -11.771 1.00 97.25 132 ASP A O 1
ATOM 1107 N N . ASN A 1 133 ? 19.431 -5.952 -10.780 1.00 97.94 133 ASN A N 1
ATOM 1108 C CA . ASN A 1 133 ? 18.793 -7.022 -10.001 1.00 97.94 133 ASN A CA 1
ATOM 1109 C C . ASN A 1 133 ? 17.424 -7.470 -10.541 1.00 97.94 133 ASN A C 1
ATOM 1111 O O . ASN A 1 133 ? 16.999 -8.594 -10.276 1.00 97.94 133 ASN A O 1
ATOM 1115 N N . PHE A 1 134 ? 16.727 -6.627 -11.305 1.00 97.88 134 PHE A N 1
ATOM 1116 C CA . PHE A 1 134 ? 15.389 -6.910 -11.819 1.00 97.88 134 PHE A CA 1
ATOM 1117 C C . PHE A 1 134 ? 15.301 -6.702 -13.326 1.00 97.88 134 PHE A C 1
ATOM 1119 O O . PHE A 1 134 ? 15.693 -5.672 -13.867 1.00 97.88 134 PHE A O 1
ATOM 1126 N N . ALA A 1 135 ? 14.663 -7.657 -14.006 1.00 97.38 135 ALA A N 1
ATOM 1127 C CA . ALA A 1 135 ? 14.460 -7.601 -15.453 1.00 97.38 135 ALA A CA 1
ATOM 1128 C C . ALA A 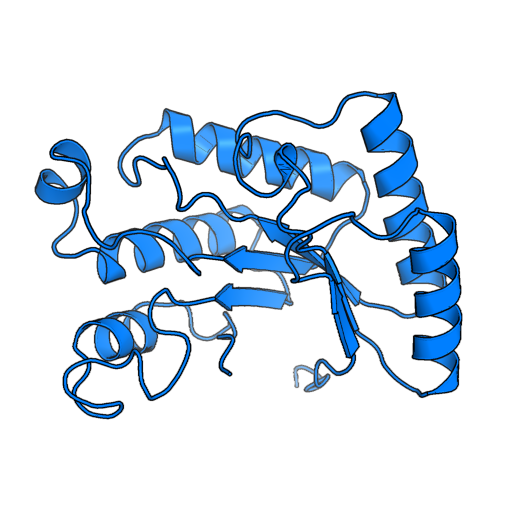1 135 ? 13.578 -6.421 -15.903 1.00 97.38 135 ALA A C 1
ATOM 1130 O O . ALA A 1 135 ? 13.681 -5.963 -17.040 1.00 97.38 135 ALA A O 1
ATOM 1131 N N . SER A 1 136 ? 12.672 -5.945 -15.044 1.00 97.50 136 SER A N 1
ATOM 1132 C CA . SER A 1 136 ? 11.862 -4.755 -15.311 1.00 97.50 136 SER A CA 1
ATOM 1133 C C . SER A 1 136 ? 11.241 -4.190 -14.033 1.00 97.50 136 SER A C 1
ATOM 1135 O O . SER A 1 136 ? 11.203 -4.855 -12.998 1.00 97.50 136 SER A O 1
ATOM 1137 N N . PHE A 1 137 ? 10.662 -2.993 -14.146 1.00 97.25 137 PHE A N 1
ATOM 1138 C CA . PHE A 1 137 ? 9.931 -2.330 -13.064 1.00 97.25 137 PHE A CA 1
ATOM 1139 C C . PHE A 1 137 ? 8.784 -3.172 -12.489 1.00 97.25 137 PHE A C 1
ATOM 1141 O O . PHE A 1 137 ? 8.610 -3.246 -11.277 1.00 97.25 137 PHE A O 1
ATOM 1148 N N . GLY A 1 138 ? 8.042 -3.878 -13.352 1.00 98.19 138 GLY A N 1
ATOM 1149 C CA . GLY A 1 138 ? 6.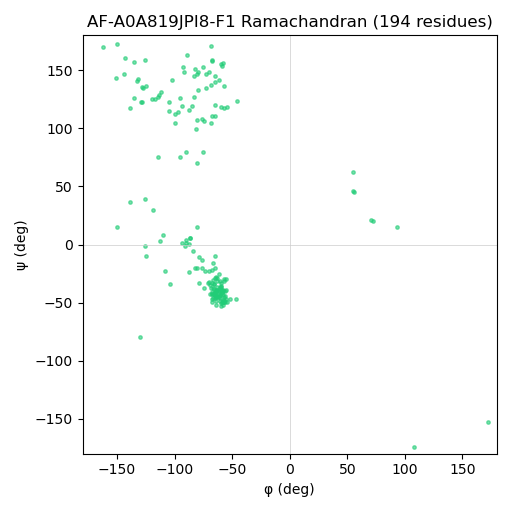986 -4.792 -12.912 1.00 98.19 138 GLY A CA 1
ATOM 1150 C C . GLY A 1 138 ? 7.528 -5.962 -12.086 1.00 98.19 138 GLY A C 1
ATOM 1151 O O . GLY A 1 138 ? 6.931 -6.311 -11.074 1.00 98.19 138 GLY A O 1
ATOM 1152 N N . HIS A 1 139 ? 8.685 -6.527 -12.459 1.00 98.69 139 HIS A N 1
ATOM 1153 C CA . HIS A 1 139 ? 9.305 -7.612 -11.689 1.00 98.69 139 HIS A CA 1
ATOM 1154 C C . HIS A 1 139 ? 9.764 -7.141 -10.306 1.00 98.69 139 HIS A C 1
ATOM 1156 O O . HIS A 1 139 ? 9.591 -7.873 -9.337 1.00 98.69 139 HIS A O 1
ATOM 1162 N N . ALA A 1 140 ? 10.299 -5.922 -10.204 1.00 98.62 140 ALA A N 1
ATOM 1163 C CA . ALA A 1 140 ? 10.708 -5.338 -8.929 1.00 98.62 140 ALA A CA 1
ATOM 1164 C C . ALA A 1 140 ? 9.514 -5.155 -7.972 1.00 98.62 140 ALA A C 1
ATOM 1166 O O . ALA A 1 140 ? 9.573 -5.553 -6.808 1.00 98.62 140 ALA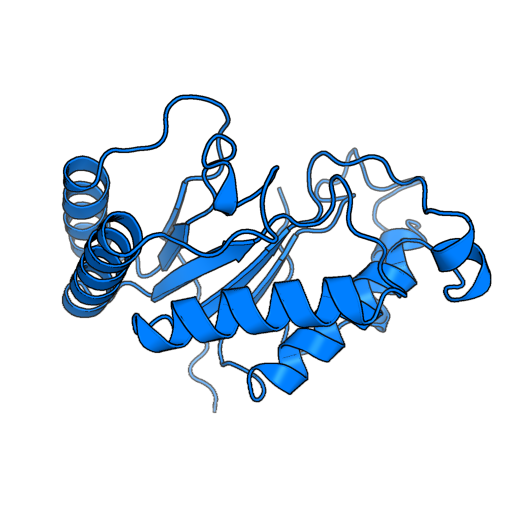 A O 1
ATOM 1167 N N . GLN A 1 141 ? 8.395 -4.626 -8.478 1.00 98.75 141 GLN A N 1
ATOM 1168 C CA . GLN A 1 141 ? 7.166 -4.453 -7.697 1.00 98.75 141 GLN A CA 1
ATOM 1169 C C . GLN A 1 141 ? 6.541 -5.789 -7.282 1.00 98.75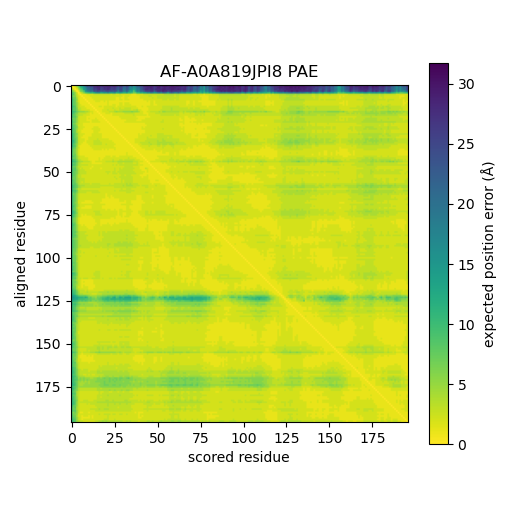 141 GLN A C 1
ATOM 1171 O O . GLN A 1 141 ? 6.128 -5.931 -6.132 1.00 98.75 141 GLN A O 1
ATOM 1176 N N . VAL A 1 142 ? 6.500 -6.773 -8.187 1.00 98.88 142 VAL A N 1
ATOM 1177 C CA . VAL A 1 142 ? 6.029 -8.134 -7.883 1.00 98.88 142 VAL A CA 1
ATOM 1178 C C . VAL A 1 142 ? 6.875 -8.763 -6.783 1.00 98.88 142 VAL A C 1
ATOM 1180 O O . VAL A 1 142 ? 6.322 -9.254 -5.802 1.00 98.88 142 VAL A O 1
ATOM 1183 N N . ALA A 1 143 ? 8.202 -8.724 -6.926 1.00 98.75 143 ALA A N 1
ATOM 1184 C CA . ALA A 1 143 ? 9.121 -9.319 -5.964 1.00 98.75 143 ALA A CA 1
ATOM 1185 C C . ALA A 1 143 ? 8.936 -8.709 -4.570 1.00 98.75 143 ALA A C 1
ATOM 1187 O O . ALA A 1 143 ? 8.741 -9.443 -3.605 1.00 98.75 143 ALA A O 1
ATOM 1188 N N . LEU A 1 144 ? 8.908 -7.375 -4.477 1.00 98.81 144 LEU A N 1
ATOM 1189 C CA . LEU A 1 144 ? 8.680 -6.683 -3.210 1.00 98.81 144 LEU A CA 1
ATOM 1190 C C . LEU A 1 144 ? 7.312 -7.023 -2.605 1.00 98.81 144 LEU A C 1
ATOM 1192 O O . LEU A 1 144 ? 7.213 -7.282 -1.411 1.00 98.81 144 LEU A O 1
ATOM 1196 N N . THR A 1 145 ? 6.250 -7.016 -3.413 1.00 98.88 145 THR A N 1
ATOM 1197 C CA . THR A 1 145 ? 4.886 -7.244 -2.913 1.00 98.88 145 THR A CA 1
ATOM 1198 C C . THR A 1 145 ? 4.713 -8.678 -2.412 1.00 98.88 145 THR A C 1
ATOM 1200 O O . THR A 1 145 ? 4.157 -8.871 -1.334 1.00 98.88 145 THR A O 1
ATOM 1203 N N . ASN A 1 146 ? 5.236 -9.673 -3.135 1.00 98.88 146 ASN A N 1
ATOM 1204 C CA . ASN A 1 146 ? 5.200 -11.074 -2.706 1.00 98.88 146 ASN A CA 1
ATOM 1205 C C . ASN A 1 146 ? 6.040 -11.304 -1.440 1.00 98.88 146 ASN A C 1
ATOM 1207 O O . ASN A 1 146 ? 5.569 -11.956 -0.515 1.00 98.88 146 ASN A O 1
ATOM 1211 N N . GLU A 1 147 ? 7.236 -10.711 -1.355 1.00 98.75 147 GLU A N 1
ATOM 1212 C CA . GLU A 1 147 ? 8.081 -10.774 -0.152 1.00 98.75 147 GLU A CA 1
ATOM 1213 C C . GLU A 1 147 ? 7.351 -10.220 1.081 1.00 98.75 147 GLU A C 1
ATOM 1215 O O . GLU A 1 147 ? 7.448 -10.772 2.176 1.00 98.75 147 GLU A O 1
ATOM 1220 N N . ILE A 1 148 ? 6.583 -9.140 0.919 1.00 98.75 148 ILE A N 1
ATOM 1221 C CA . ILE A 1 148 ? 5.787 -8.566 2.010 1.00 98.75 148 ILE A CA 1
ATOM 1222 C C . ILE A 1 148 ? 4.551 -9.395 2.327 1.00 98.75 148 ILE A C 1
ATOM 1224 O O . ILE A 1 148 ? 4.211 -9.540 3.499 1.00 98.75 148 ILE A O 1
ATOM 1228 N N . TYR A 1 149 ? 3.902 -9.968 1.318 1.00 98.75 149 TYR A N 1
ATOM 1229 C CA . TYR A 1 149 ? 2.802 -10.903 1.524 1.00 98.75 149 TYR A CA 1
ATOM 1230 C C . TYR A 1 149 ? 3.234 -12.098 2.382 1.00 98.75 149 TYR A C 1
ATOM 1232 O O . TYR A 1 149 ? 2.565 -12.421 3.362 1.00 98.75 149 TYR A O 1
ATOM 1240 N N . ASP A 1 150 ? 4.380 -12.703 2.061 1.00 98.62 150 ASP A N 1
ATOM 1241 C CA . ASP A 1 150 ? 4.943 -13.810 2.833 1.00 98.62 150 ASP A CA 1
ATOM 1242 C C . ASP A 1 150 ? 5.412 -13.361 4.224 1.00 98.62 150 ASP A C 1
ATOM 1244 O O . ASP A 1 150 ? 5.151 -14.048 5.211 1.00 98.62 150 ASP A O 1
ATOM 1248 N N . TYR A 1 151 ? 6.047 -12.189 4.334 1.00 98.62 151 TYR A N 1
ATOM 1249 C CA . TYR A 1 151 ? 6.490 -11.640 5.620 1.00 98.62 151 TYR A CA 1
ATOM 1250 C C . TYR A 1 151 ? 5.335 -11.392 6.600 1.00 98.62 151 TYR A C 1
ATOM 1252 O O . TYR A 1 151 ? 5.480 -11.632 7.796 1.00 98.62 151 TYR A O 1
ATOM 1260 N N . LEU A 1 152 ? 4.186 -10.935 6.098 1.00 98.12 152 LEU A N 1
ATOM 1261 C CA . LEU A 1 152 ? 2.972 -10.698 6.886 1.00 98.12 152 LEU A CA 1
ATOM 1262 C C . LEU A 1 152 ? 2.168 -11.979 7.161 1.00 98.12 152 LEU A C 1
ATOM 1264 O O . LEU A 1 152 ? 1.006 -11.891 7.554 1.00 98.12 152 LEU A O 1
ATOM 1268 N N . ASP A 1 153 ? 2.776 -13.148 6.946 1.00 97.44 153 ASP A N 1
ATOM 1269 C CA . ASP A 1 153 ? 2.168 -14.471 7.107 1.00 97.44 153 ASP A CA 1
ATOM 1270 C C . ASP A 1 153 ? 0.887 -14.642 6.277 1.00 97.44 153 ASP A C 1
ATOM 1272 O O . ASP A 1 153 ? -0.134 -15.145 6.745 1.00 97.44 153 ASP A O 1
ATOM 1276 N N . LYS A 1 154 ? 0.947 -14.209 5.008 1.00 97.50 154 LYS A N 1
ATOM 1277 C CA . LYS A 1 154 ? -0.098 -14.419 3.991 1.00 97.50 154 LYS A CA 1
ATOM 1278 C C . LYS A 1 154 ? -1.464 -13.903 4.461 1.00 97.50 154 LYS A C 1
ATOM 1280 O O . LYS A 1 154 ? -2.413 -14.681 4.607 1.00 97.50 154 LYS A O 1
ATOM 1285 N N . PRO A 1 155 ? -1.583 -12.584 4.708 1.00 96.81 155 PRO A N 1
ATOM 1286 C CA . PRO A 1 155 ? -2.783 -11.990 5.279 1.00 96.81 155 PRO A CA 1
ATOM 1287 C C . PRO A 1 155 ? -4.010 -12.250 4.400 1.00 96.81 155 PRO A C 1
ATOM 1289 O O . PRO A 1 155 ? -3.917 -12.371 3.178 1.00 96.81 155 PRO A O 1
ATOM 1292 N N . ASN A 1 156 ? -5.191 -12.259 5.024 1.00 94.00 156 ASN A N 1
ATOM 1293 C CA . ASN A 1 156 ? -6.458 -12.466 4.313 1.00 94.00 156 ASN A CA 1
ATOM 1294 C C . ASN A 1 156 ? -6.749 -11.386 3.258 1.00 94.00 156 ASN A C 1
ATOM 1296 O O . ASN A 1 156 ? -7.511 -11.653 2.335 1.00 94.00 156 ASN A O 1
ATOM 1300 N N . VAL A 1 157 ? -6.197 -10.177 3.423 1.00 97.56 157 VAL A N 1
ATOM 1301 C CA . VAL A 1 157 ? -6.287 -9.087 2.443 1.00 97.56 157 VAL A CA 1
ATOM 1302 C C . VAL A 1 157 ? -4.935 -8.385 2.342 1.00 97.56 157 VAL A C 1
ATOM 1304 O O . VAL A 1 157 ? -4.479 -7.756 3.303 1.00 97.56 157 VAL A O 1
ATOM 1307 N N . LEU A 1 158 ? -4.338 -8.446 1.154 1.00 98.62 158 LEU A N 1
ATOM 1308 C CA . LEU A 1 158 ? -3.292 -7.536 0.700 1.00 98.62 158 LEU A CA 1
ATOM 1309 C C . LEU A 1 158 ? -3.702 -7.009 -0.677 1.00 98.62 158 LEU A C 1
ATOM 1311 O O . LEU A 1 158 ? -3.925 -7.795 -1.593 1.00 98.62 158 LEU A O 1
ATOM 1315 N N . LEU A 1 159 ? -3.805 -5.688 -0.809 1.00 98.75 159 LEU A N 1
ATOM 1316 C CA . LEU A 1 159 ? -4.150 -5.026 -2.064 1.00 98.75 159 LEU A CA 1
ATOM 1317 C C . LEU A 1 159 ? -2.900 -4.444 -2.731 1.00 98.75 159 LEU A C 1
ATOM 1319 O O . LEU A 1 159 ? -2.042 -3.853 -2.075 1.00 98.75 159 LEU A O 1
ATOM 1323 N N . PHE A 1 160 ? -2.822 -4.538 -4.049 1.00 98.88 160 PHE A N 1
ATOM 1324 C CA . PHE A 1 160 ? -1.754 -3.966 -4.857 1.00 98.88 160 PHE A CA 1
ATOM 1325 C C . PHE A 1 160 ? -2.326 -2.912 -5.806 1.00 98.88 160 PHE A C 1
ATOM 1327 O O . PHE A 1 160 ? -3.235 -3.204 -6.583 1.00 98.88 160 PHE A O 1
ATOM 1334 N N . CYS A 1 161 ? -1.801 -1.684 -5.776 1.00 98.81 161 CYS A N 1
ATOM 1335 C CA . CYS A 1 161 ? -2.126 -0.682 -6.793 1.00 98.81 161 CYS A CA 1
ATOM 1336 C C . CYS A 1 161 ? -1.001 -0.601 -7.835 1.00 98.81 161 CYS A C 1
ATOM 1338 O O . CYS A 1 161 ? 0.095 -0.148 -7.487 1.00 98.81 161 CYS A O 1
ATOM 1340 N N . PRO A 1 162 ? -1.243 -1.021 -9.092 1.00 98.62 162 PRO A N 1
ATOM 1341 C CA . PRO A 1 162 ? -0.247 -0.947 -10.152 1.00 98.62 162 PRO A CA 1
ATOM 1342 C C . PRO A 1 162 ? 0.064 0.500 -10.535 1.00 98.62 162 PRO A C 1
ATOM 1344 O O . PRO A 1 162 ? -0.771 1.389 -10.426 1.00 98.62 162 PRO A O 1
ATOM 1347 N N . THR A 1 163 ? 1.232 0.728 -11.128 1.00 98.38 163 THR A N 1
ATOM 1348 C CA . THR A 1 163 ? 1.559 2.012 -11.766 1.00 98.38 163 THR A CA 1
ATOM 1349 C C . THR A 1 163 ? 0.685 2.277 -12.991 1.00 98.38 163 THR A C 1
ATOM 1351 O O . THR A 1 163 ? 0.297 3.411 -13.250 1.00 98.38 163 THR A O 1
ATOM 1354 N N . GLN A 1 164 ? 0.319 1.230 -13.736 1.00 97.88 164 GLN A N 1
ATOM 1355 C CA . GLN A 1 164 ? -0.686 1.314 -14.798 1.00 97.88 164 GLN A CA 1
ATOM 1356 C C . GLN A 1 164 ? -2.057 0.903 -14.243 1.00 97.88 164 GLN A C 1
ATOM 1358 O O . GLN A 1 164 ? -2.504 -0.203 -14.506 1.00 97.88 164 GLN A O 1
ATOM 1363 N N . TYR A 1 165 ? -2.710 1.767 -13.462 1.00 97.69 165 TYR A N 1
ATOM 1364 C CA . TYR A 1 165 ? -3.963 1.455 -12.744 1.00 97.69 165 TYR A CA 1
ATOM 1365 C C . TYR A 1 165 ? -5.263 1.753 -13.503 1.00 97.69 165 TYR A C 1
ATOM 1367 O O . TYR A 1 165 ? -6.349 1.553 -12.965 1.00 97.69 165 TYR A O 1
ATOM 1375 N N . CYS A 1 166 ? -5.173 2.231 -14.745 1.00 97.44 166 CYS A N 1
ATOM 1376 C CA . CYS A 1 166 ? -6.334 2.450 -15.605 1.00 97.44 166 CYS A CA 1
ATOM 1377 C C . CYS A 1 166 ? -6.023 2.123 -17.068 1.00 97.44 166 CYS A C 1
ATOM 1379 O O . CYS A 1 166 ? -4.867 2.158 -17.509 1.00 97.44 166 CYS A O 1
ATOM 1381 N N . SER A 1 167 ? -7.066 1.897 -17.872 1.00 96.75 167 SER A N 1
ATOM 1382 C CA . SER A 1 167 ? -6.931 1.469 -19.276 1.00 96.75 167 SER A CA 1
ATOM 1383 C C . SER A 1 167 ? -6.097 2.429 -20.129 1.00 96.75 167 SER A C 1
ATOM 1385 O O . SER A 1 167 ? -5.422 2.007 -21.062 1.00 96.75 167 SER A O 1
ATOM 1387 N N . ARG A 1 168 ? -6.102 3.729 -19.805 1.00 96.81 168 ARG A N 1
ATOM 1388 C CA . ARG A 1 168 ? -5.320 4.751 -20.522 1.00 96.81 168 ARG A CA 1
ATOM 1389 C C . ARG A 1 168 ? -3.812 4.634 -20.269 1.00 96.81 168 ARG A C 1
ATOM 1391 O O . ARG A 1 168 ? -3.012 4.977 -21.147 1.00 96.81 168 ARG A O 1
ATOM 1398 N N . MET A 1 169 ? -3.434 4.202 -19.066 1.00 96.75 169 MET A N 1
ATOM 1399 C CA . MET A 1 169 ? -2.041 4.005 -18.661 1.00 96.75 169 MET A CA 1
ATOM 1400 C C . MET A 1 169 ? -1.490 2.658 -19.126 1.00 96.75 169 MET A C 1
ATOM 1402 O O . MET A 1 169 ? -0.276 2.524 -19.248 1.00 96.75 169 MET A O 1
ATOM 1406 N N . ALA A 1 170 ? -2.354 1.691 -19.446 1.00 96.06 170 ALA A N 1
ATOM 1407 C CA . ALA A 1 170 ? -1.937 0.426 -20.027 1.00 96.06 170 ALA A CA 1
ATOM 1408 C C . ALA A 1 170 ? -1.314 0.635 -21.418 1.00 96.06 170 ALA A C 1
ATOM 1410 O O . ALA A 1 170 ? -1.997 1.010 -22.374 1.00 96.06 170 ALA A O 1
ATOM 1411 N N . LYS A 1 171 ? 0.001 0.417 -21.543 1.00 93.56 171 LYS A N 1
ATOM 1412 C CA . LYS A 1 171 ? 0.739 0.619 -22.801 1.00 93.56 171 LYS A CA 1
ATOM 1413 C C . LYS A 1 171 ? 1.235 -0.706 -23.382 1.00 93.56 171 LYS A C 1
ATOM 1415 O O . LYS A 1 171 ? 1.891 -1.440 -22.654 1.00 93.56 171 LYS A O 1
ATOM 1420 N N . PRO A 1 172 ? 1.018 -0.985 -24.685 1.00 95.94 172 PRO A N 1
ATOM 1421 C CA . PRO A 1 172 ? 0.323 -0.150 -25.675 1.00 95.94 172 PRO A CA 1
ATOM 1422 C C . PRO A 1 172 ? -1.215 -0.240 -25.611 1.00 95.94 172 PRO A C 1
ATOM 1424 O O . PRO A 1 172 ? -1.889 0.648 -26.123 1.00 95.94 172 PRO A O 1
ATOM 1427 N N . SER A 1 173 ? -1.764 -1.298 -25.012 1.00 96.00 173 SER A N 1
ATOM 1428 C CA . SER A 1 173 ? -3.187 -1.463 -24.684 1.00 96.00 173 SER A CA 1
ATOM 1429 C C . SER A 1 173 ? -3.316 -2.333 -23.432 1.00 96.00 173 SER A C 1
ATOM 1431 O O . SER A 1 173 ? -2.312 -2.886 -22.977 1.00 96.00 173 SER A O 1
ATOM 1433 N N . LEU A 1 174 ? -4.528 -2.477 -22.892 1.00 94.38 174 LEU A N 1
ATOM 1434 C CA . LEU A 1 174 ? -4.794 -3.312 -21.716 1.00 94.38 174 LEU A CA 1
ATOM 1435 C C . LEU A 1 174 ? -4.291 -4.753 -21.902 1.00 94.38 174 LEU A C 1
ATOM 1437 O O . LEU A 1 174 ? -3.537 -5.264 -21.083 1.00 94.38 174 LEU A O 1
ATOM 1441 N N . GLU A 1 175 ? -4.629 -5.372 -23.029 1.00 94.31 175 GLU A N 1
ATOM 1442 C CA . GLU A 1 175 ? -4.350 -6.782 -23.333 1.00 94.31 175 GLU A CA 1
ATOM 1443 C C . GLU A 1 175 ? -2.873 -7.037 -23.658 1.00 94.31 175 GLU A C 1
ATOM 1445 O O . GLU A 1 175 ? -2.382 -8.162 -23.560 1.00 94.31 175 GLU A O 1
ATOM 1450 N N . ARG A 1 176 ? -2.160 -5.991 -24.087 1.00 96.62 176 ARG A N 1
ATOM 1451 C CA . ARG A 1 176 ? -0.781 -6.075 -24.590 1.00 96.62 176 ARG A CA 1
ATOM 1452 C C . ARG A 1 176 ? 0.235 -5.399 -23.681 1.00 96.62 176 ARG A C 1
ATOM 1454 O O . ARG A 1 176 ? 1.405 -5.324 -24.051 1.00 96.62 176 ARG A O 1
ATOM 1461 N N . SER A 1 177 ? -0.190 -4.880 -22.531 1.00 98.06 177 SER A N 1
ATOM 1462 C CA . SER A 1 177 ? 0.732 -4.276 -21.579 1.00 98.06 177 SER A CA 1
ATOM 1463 C C . SER A 1 177 ? 1.634 -5.342 -20.979 1.00 98.06 177 SER A C 1
ATOM 1465 O O . SER A 1 177 ? 1.190 -6.174 -20.191 1.00 98.06 177 SER A O 1
ATOM 1467 N N . SER A 1 178 ? 2.920 -5.295 -21.335 1.00 97.56 178 SER A N 1
ATOM 1468 C CA . SER A 1 178 ? 3.929 -6.182 -20.755 1.00 97.56 178 SER A CA 1
ATOM 1469 C C . SER A 1 178 ? 4.020 -5.997 -19.242 1.00 97.56 178 SER A C 1
ATOM 1471 O O . SER A 1 178 ? 4.168 -6.974 -18.517 1.00 97.56 178 SER A O 1
ATOM 1473 N N . TYR A 1 179 ? 3.860 -4.763 -18.755 1.00 98.12 179 TYR A N 1
ATOM 1474 C CA . TYR A 1 179 ? 3.807 -4.466 -17.328 1.00 98.12 179 TYR A CA 1
ATOM 1475 C C . TYR A 1 179 ? 2.647 -5.208 -16.650 1.00 98.12 179 TYR A C 1
ATOM 1477 O O . TYR A 1 179 ? 2.886 -5.958 -15.709 1.00 98.12 179 TYR A O 1
ATOM 1485 N N . LEU A 1 180 ? 1.414 -5.080 -17.155 1.00 98.31 180 LEU A N 1
ATOM 1486 C CA . LEU A 1 180 ? 0.255 -5.749 -16.549 1.00 98.31 180 LEU A CA 1
ATOM 1487 C C . LEU A 1 180 ? 0.315 -7.274 -16.682 1.00 98.31 180 LEU A C 1
ATOM 1489 O O . LEU A 1 180 ? -0.108 -7.972 -15.767 1.00 98.31 180 LEU A O 1
ATOM 1493 N N . GLN A 1 181 ? 0.884 -7.800 -17.770 1.00 98.19 181 GLN A N 1
ATOM 1494 C CA . GLN A 1 181 ? 1.137 -9.237 -17.911 1.00 98.19 181 GLN A CA 1
ATOM 1495 C C . GLN A 1 181 ? 2.132 -9.747 -16.860 1.00 98.19 181 GLN A C 1
ATOM 1497 O O . GLN A 1 181 ? 1.930 -10.822 -16.304 1.00 98.19 181 GLN A O 1
ATOM 1502 N N . ILE A 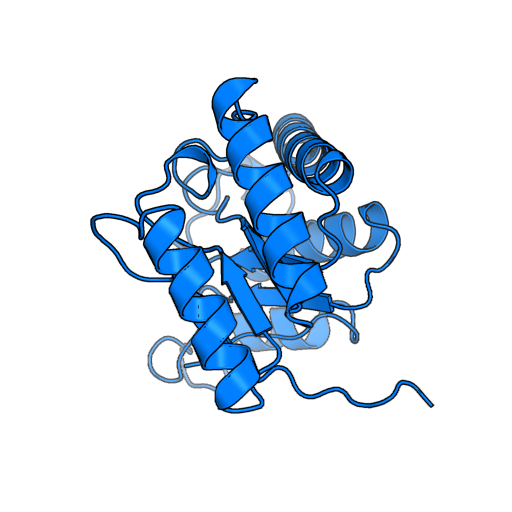1 182 ? 3.184 -8.980 -16.551 1.00 98.56 182 ILE A N 1
ATOM 1503 C CA . ILE A 1 182 ? 4.137 -9.322 -15.484 1.00 98.56 182 ILE A CA 1
ATOM 1504 C C . ILE A 1 182 ? 3.446 -9.303 -14.120 1.00 98.56 182 ILE A C 1
ATOM 1506 O O . ILE A 1 182 ? 3.604 -10.256 -13.363 1.00 98.56 182 ILE A O 1
ATOM 1510 N N . ILE A 1 183 ? 2.653 -8.267 -13.824 1.00 98.56 183 ILE A N 1
ATOM 1511 C CA . ILE A 1 183 ? 1.882 -8.193 -12.575 1.00 98.56 183 ILE A CA 1
ATOM 1512 C C . ILE A 1 183 ? 0.942 -9.401 -12.454 1.00 98.56 183 ILE A C 1
ATOM 1514 O O . ILE A 1 183 ? 0.996 -10.115 -11.457 1.00 98.56 183 ILE A O 1
ATOM 1518 N N . GLY A 1 184 ? 0.132 -9.671 -13.482 1.00 98.00 184 GLY A N 1
ATOM 1519 C CA . GLY A 1 184 ? -0.867 -10.743 -13.461 1.00 98.00 184 GLY A CA 1
ATOM 1520 C C . GLY A 1 184 ? -0.283 -12.158 -13.399 1.00 98.00 184 GLY A C 1
ATOM 1521 O O . GLY A 1 184 ? -0.906 -13.039 -12.819 1.00 98.00 184 GLY A O 1
ATOM 1522 N N . ASN A 1 185 ? 0.907 -12.384 -13.964 1.00 98.06 185 ASN A N 1
ATOM 1523 C CA . ASN A 1 185 ? 1.582 -13.685 -13.901 1.00 98.06 185 ASN A CA 1
ATOM 1524 C C . ASN A 1 185 ? 2.461 -13.854 -12.653 1.00 98.06 185 ASN A C 1
ATOM 1526 O O . ASN A 1 185 ? 2.802 -14.981 -12.301 1.00 98.06 185 ASN A O 1
ATOM 1530 N N . GLY A 1 186 ? 2.907 -12.748 -12.055 1.00 98.50 186 GLY A N 1
ATOM 1531 C CA . GLY A 1 186 ? 3.943 -12.748 -11.028 1.00 98.50 186 GLY A CA 1
ATOM 1532 C C . GLY A 1 186 ? 3.435 -12.547 -9.603 1.00 98.50 186 GLY A C 1
ATOM 1533 O O . GLY A 1 186 ? 4.032 -13.098 -8.677 1.00 98.50 186 GLY A O 1
ATOM 1534 N N . LEU A 1 187 ? 2.371 -11.762 -9.397 1.00 98.62 187 LEU A N 1
ATOM 1535 C CA . LEU A 1 187 ? 1.803 -11.580 -8.059 1.00 98.62 187 LEU A CA 1
ATOM 1536 C C . LEU A 1 187 ? 1.218 -12.890 -7.529 1.00 98.62 187 LEU A C 1
ATOM 1538 O O . LEU A 1 187 ? 0.647 -13.688 -8.274 1.00 98.62 187 LEU A O 1
ATOM 1542 N N . HIS A 1 188 ? 1.341 -13.096 -6.218 1.00 98.50 188 HIS A N 1
ATOM 1543 C CA . HIS A 1 188 ? 0.685 -14.209 -5.548 1.00 98.50 188 HIS A CA 1
ATOM 1544 C C . HIS A 1 188 ? -0.842 -14.152 -5.792 1.00 98.50 188 HIS A C 1
ATOM 1546 O O . HIS A 1 188 ? -1.430 -13.078 -5.674 1.00 98.50 188 HIS A O 1
ATOM 1552 N N . PRO A 1 189 ? -1.515 -15.280 -6.095 1.00 97.62 189 PRO A N 1
ATOM 1553 C CA . PRO A 1 189 ? -2.917 -15.288 -6.538 1.00 97.62 189 PRO A CA 1
ATOM 1554 C C . PRO A 1 189 ? -3.943 -14.831 -5.488 1.00 97.62 189 PRO A C 1
ATOM 1556 O O . PRO A 1 189 ? -5.082 -14.554 -5.845 1.00 97.62 189 PRO A O 1
ATOM 1559 N N . ASP A 1 190 ? -3.556 -14.775 -4.211 1.00 97.31 190 ASP A N 1
ATOM 1560 C CA . ASP A 1 190 ? -4.383 -14.242 -3.112 1.00 97.31 190 ASP A CA 1
ATOM 1561 C C . ASP A 1 190 ? -4.172 -12.720 -2.880 1.00 97.31 190 ASP A C 1
ATOM 1563 O O . ASP A 1 190 ? -4.723 -12.168 -1.929 1.00 97.31 190 ASP A O 1
ATOM 1567 N N . ILE A 1 191 ? -3.361 -12.039 -3.702 1.00 98.56 191 ILE A N 1
ATOM 1568 C CA . ILE A 1 191 ? -3.185 -10.576 -3.668 1.00 98.56 191 ILE A CA 1
ATOM 1569 C C . ILE A 1 191 ? -4.150 -9.947 -4.675 1.00 98.56 191 ILE A C 1
ATOM 1571 O O . ILE A 1 191 ? -4.048 -10.187 -5.879 1.00 98.56 191 ILE A O 1
ATOM 1575 N N . ASP A 1 192 ? -5.058 -9.103 -4.192 1.00 98.25 192 ASP A N 1
ATOM 1576 C CA . ASP A 1 192 ? -6.019 -8.402 -5.043 1.00 98.25 192 ASP A CA 1
ATOM 1577 C C . ASP A 1 192 ? -5.394 -7.148 -5.676 1.00 98.25 192 ASP A C 1
ATOM 1579 O O . ASP A 1 192 ? -4.517 -6.501 -5.102 1.00 98.25 192 ASP A O 1
ATOM 1583 N N . ILE A 1 193 ? -5.874 -6.761 -6.859 1.00 98.56 193 ILE A N 1
ATOM 1584 C CA . ILE A 1 193 ? -5.327 -5.646 -7.645 1.00 98.56 193 ILE A CA 1
ATOM 1585 C C . ILE A 1 193 ? -6.363 -4.518 -7.746 1.00 98.56 193 ILE A C 1
ATOM 1587 O O . ILE A 1 193 ? -7.495 -4.742 -8.177 1.00 98.56 193 ILE A O 1
ATOM 1591 N N . PHE A 1 194 ? -5.975 -3.291 -7.390 1.00 98.62 194 PHE A N 1
ATOM 1592 C CA . PHE A 1 194 ? -6.791 -2.096 -7.629 1.00 98.62 194 PHE A CA 1
ATOM 1593 C C . PHE A 1 194 ? -6.870 -1.744 -9.121 1.00 98.62 194 PHE A C 1
ATOM 1595 O O . PHE A 1 194 ? -5.906 -1.908 -9.870 1.00 98.62 194 PHE A O 1
ATOM 1602 N N . TRP A 1 195 ? -8.005 -1.174 -9.533 1.00 98.31 195 TRP A N 1
ATOM 1603 C CA . TRP A 1 195 ? -8.225 -0.668 -10.887 1.00 98.31 195 TRP A CA 1
ATOM 1604 C C . TRP A 1 195 ? -9.229 0.493 -10.888 1.00 98.31 195 TRP A C 1
ATOM 1606 O O . TRP A 1 195 ? -10.188 0.460 -10.113 1.00 98.31 195 TRP A O 1
ATOM 1616 N N . THR A 1 196 ? -9.029 1.499 -11.749 1.00 95.69 196 THR A N 1
ATOM 1617 C CA . THR A 1 196 ? -9.917 2.674 -11.897 1.00 95.69 196 THR A CA 1
ATOM 1618 C C . THR A 1 196 ? -10.438 2.844 -13.316 1.00 95.69 196 THR A C 1
ATOM 1620 O O . THR A 1 196 ? -9.607 2.756 -14.255 1.00 95.69 196 THR A O 1
#

pLDDT: mean 96.41, std 7.77, range [36.75, 98.88]

Sequence (196 aa):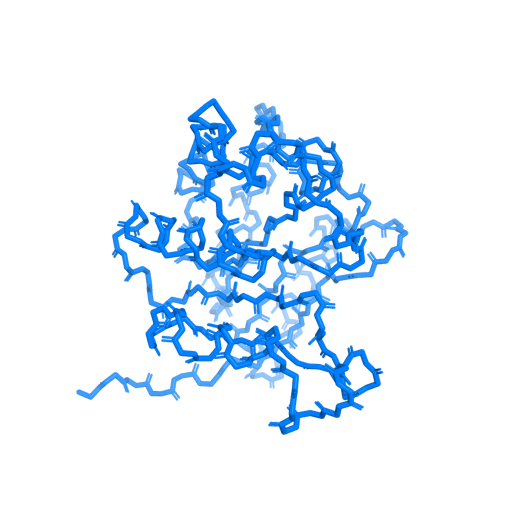
MKHNDFLCGVIEGYYGRPWSFNQRKTLFEYCLRFGLNTYVYAPKDDAKHRSRWRDLYSSEESSELSQLIHIAKRYGIKFIYALSPGLDIIYSSEKDLTSLKRKFDQLSTFGCEYWAILFDDIESEMSQQDKDNFASFGHAQVALTNEIYDYLDKPNVLLFCPTQYCSRMAKPSLERSSYLQIIGNGLHPDIDIFWT

Organism: NCBI:txid392033

InterPro domains:
  IPR011496 Beta-N-acetylglucosaminidase, catalytic domain [PF07555] (8-196)
  IPR011496 Beta-N-acetylglucosaminidase, catalytic domain [PS52009] (6-196)
  IPR017853 Glycoside hydrolase superfamily [SSF51445] (6-196)
  IPR051822 Glycosyl Hydrolase Family 84 [PTHR13170] (3-196)

Radius of gyration: 16.74 Å; Cα contacts (8 Å, |Δi|>4): 300; chains: 1; bounding box: 46×40×46 Å

Secondary structure (DSSP, 8-state):
--------EEEE--SSSPPPHHHHHHHHHHHHHHT--EEEE--TT-TTTTTTTTSPPPHHHHHHHHHHHHHHHHTT-EEEEEE-GGGT--TT-HHHHHHHHHHHHHHHHTT--EEEEE--S---PPPHHHHHH-SSHHHHHHHHHHHHHHHTTS-S-EEEE-SS-STTTSSS-TTT-HHHHHHHHHS-TTSEE---

Mean predicted aligned error: 2.98 Å